Protein AF-I1REA2-F1 (afdb_monomer_lite)

Secondary structure (DSSP, 8-state):
--TTSSHHHHHHHHHHHHTT----------------------------S-TTT--SSS-GGG-TTTTHHHHHHHHHHHSPPPPP--PPPPPPP--PPPPPSPPPHHHHHHHHHHHHHHHHHHHHHHHHHHHHHHHHHHHHHHHHHHHHHHHHHHHHHHHHHHHHHHHHHHHHHHHHHHHHHHHHHHHHHHHHHHHHHHHHHHHHHHHHHHHHHHHHHHHHT-

Sequence (222 aa):
MSDFAESFGEAFAAYERSSKAGSGSGSGGGGGGGRGRRGGRGRPDNRQGCWHCGSREHVLRDCPHRGDRRHRKKDIRRQAPPVPATTPSPPAPLEQLPLPPAPTQQQQQQQQQQQDDEEDRVAIEQFAAEFRRRRELQRLQQQQQQQKDEALEAEMAQVQAEFRSRREQLQQIGEERTAAMNQLVAKFQSRKNLQEQQYQRQQQQLNEEEAAAFVRLSLRYQ

pLDDT: mean 77.85, std 21.43, range [35.69, 98.81]

Organism: Gibberella zeae (strain ATCC MYA-4620 / CBS 123657 / FGSC 9075 / NRRL 31084 / PH-1) (NCBI:txid229533)

Structure (mmCIF, N/CA/C/O backbone):
data_AF-I1REA2-F1
#
_entry.id   AF-I1REA2-F1
#
loop_
_atom_site.group_PDB
_atom_site.id
_atom_site.type_symbol
_atom_site.label_atom_id
_atom_site.label_alt_id
_atom_site.label_comp_id
_atom_site.label_asym_id
_atom_site.label_entity_id
_atom_site.label_seq_id
_atom_site.pdbx_PDB_ins_code
_atom_site.Cartn_x
_atom_site.Cartn_y
_atom_site.Cartn_z
_atom_site.occupancy
_atom_site.B_iso_or_equiv
_atom_site.auth_seq_id
_atom_site.auth_comp_id
_atom_site.auth_asym_id
_atom_site.auth_atom_id
_atom_site.pdbx_PDB_model_num
ATOM 1 N N . MET A 1 1 ? 40.365 -10.042 -6.584 1.00 52.06 1 MET A N 1
ATOM 2 C CA . MET A 1 1 ? 39.526 -8.844 -6.343 1.00 52.06 1 MET A CA 1
ATOM 3 C C . MET A 1 1 ? 38.521 -9.159 -5.238 1.00 52.06 1 MET A C 1
ATOM 5 O O . MET A 1 1 ? 37.319 -9.099 -5.455 1.00 52.06 1 MET A O 1
ATOM 9 N N . SER A 1 2 ? 39.015 -9.556 -4.067 1.00 55.59 2 SER A N 1
ATOM 10 C CA . SER A 1 2 ? 38.208 -10.114 -2.967 1.00 55.59 2 SER A CA 1
ATOM 11 C C . SER A 1 2 ? 38.463 -9.395 -1.637 1.00 55.59 2 SER A C 1
ATOM 13 O O . SER A 1 2 ? 37.890 -9.760 -0.622 1.00 55.59 2 SER A O 1
ATOM 15 N N . ASP A 1 3 ? 39.229 -8.304 -1.667 1.00 54.88 3 ASP A N 1
ATOM 16 C CA . ASP A 1 3 ? 39.735 -7.626 -0.468 1.00 54.88 3 ASP A CA 1
ATOM 17 C C . ASP A 1 3 ? 38.819 -6.485 0.020 1.00 54.88 3 ASP A C 1
ATOM 19 O O . ASP A 1 3 ? 39.155 -5.761 0.950 1.00 54.88 3 ASP A O 1
ATOM 23 N N . PHE A 1 4 ? 37.642 -6.301 -0.595 1.00 52.31 4 PHE A N 1
ATOM 24 C CA . PHE A 1 4 ? 36.694 -5.239 -0.214 1.00 52.31 4 PHE A CA 1
ATOM 25 C C . PHE A 1 4 ? 35.549 -5.731 0.690 1.00 52.31 4 PHE A C 1
ATOM 27 O O . PHE A 1 4 ? 34.894 -4.929 1.351 1.00 52.31 4 PHE A O 1
ATOM 34 N N . ALA A 1 5 ? 35.305 -7.046 0.753 1.00 55.53 5 ALA A N 1
ATOM 35 C CA . ALA A 1 5 ? 34.204 -7.616 1.537 1.00 55.53 5 ALA A CA 1
ATOM 36 C C . ALA A 1 5 ? 34.555 -7.824 3.023 1.00 55.53 5 ALA A C 1
ATOM 38 O O . ALA A 1 5 ? 33.662 -7.808 3.868 1.00 55.53 5 ALA A O 1
ATOM 39 N N . GLU A 1 6 ? 35.839 -7.961 3.363 1.00 54.09 6 GLU A N 1
ATOM 40 C CA . GLU A 1 6 ? 36.283 -8.161 4.753 1.00 54.09 6 GLU A CA 1
ATOM 41 C C . GLU A 1 6 ? 36.380 -6.842 5.544 1.00 54.09 6 GLU A C 1
ATOM 43 O O . GLU A 1 6 ? 36.190 -6.827 6.760 1.00 54.09 6 GLU A O 1
ATOM 48 N N . SER A 1 7 ? 36.534 -5.701 4.861 1.00 53.72 7 SER A N 1
ATOM 49 C CA . SER A 1 7 ? 36.717 -4.387 5.500 1.00 53.72 7 SER A CA 1
ATOM 50 C C . SER A 1 7 ? 35.474 -3.842 6.222 1.00 53.72 7 SER A C 1
ATOM 52 O O . SER A 1 7 ? 35.620 -3.008 7.115 1.00 53.72 7 SER A O 1
ATOM 54 N N . PHE A 1 8 ? 34.260 -4.278 5.874 1.00 54.44 8 PHE A N 1
ATOM 55 C CA . PHE A 1 8 ? 33.038 -3.803 6.542 1.00 54.44 8 PHE A CA 1
ATOM 56 C C . PHE A 1 8 ? 32.616 -4.676 7.734 1.00 54.44 8 PHE A C 1
ATOM 58 O O . PHE A 1 8 ? 31.905 -4.194 8.616 1.00 54.44 8 PHE A O 1
ATOM 65 N N . GLY A 1 9 ? 33.077 -5.929 7.802 1.00 50.75 9 GLY A N 1
ATOM 66 C CA . GLY A 1 9 ? 32.774 -6.835 8.916 1.00 50.75 9 GLY A CA 1
ATOM 67 C C . GLY A 1 9 ? 33.599 -6.549 10.174 1.00 50.75 9 GLY A C 1
ATOM 68 O O . GLY A 1 9 ? 33.098 -6.666 11.293 1.00 50.75 9 GLY A O 1
ATOM 69 N N . GLU A 1 10 ? 34.849 -6.114 10.010 1.00 54.50 10 GLU A N 1
ATOM 70 C CA . GLU A 1 10 ? 35.782 -5.934 11.130 1.00 54.50 10 GLU A CA 1
ATOM 71 C C . GLU A 1 10 ? 35.516 -4.647 11.936 1.00 54.50 10 GLU A C 1
ATOM 73 O O . GLU A 1 10 ? 35.687 -4.614 13.158 1.00 54.50 10 GLU A O 1
ATOM 78 N N . ALA A 1 11 ? 34.974 -3.611 11.285 1.00 53.75 11 ALA A N 1
ATOM 79 C CA . ALA A 1 11 ? 34.612 -2.348 11.933 1.00 53.75 11 ALA A CA 1
ATOM 80 C C . ALA A 1 11 ? 33.423 -2.480 12.910 1.00 53.75 11 ALA A C 1
ATOM 82 O O . ALA A 1 11 ? 33.358 -1.753 13.902 1.00 53.75 11 ALA A O 1
ATOM 83 N N . PHE A 1 12 ? 32.509 -3.431 12.684 1.00 51.78 12 PHE A N 1
ATOM 84 C CA . PHE A 1 12 ? 31.373 -3.669 13.586 1.00 51.78 12 PHE A CA 1
ATOM 85 C C . PHE A 1 12 ? 31.758 -4.528 14.803 1.00 51.78 12 PHE A C 1
ATOM 87 O O . PHE A 1 12 ? 31.288 -4.278 15.913 1.00 51.78 12 PHE A O 1
ATOM 94 N N . ALA A 1 13 ? 32.688 -5.474 14.635 1.00 55.84 13 ALA A N 1
ATOM 95 C CA . ALA A 1 13 ? 33.186 -6.307 15.732 1.00 55.84 13 ALA A CA 1
ATOM 96 C C . ALA A 1 13 ? 34.058 -5.523 16.738 1.00 55.84 13 ALA A C 1
ATOM 98 O O . ALA A 1 13 ? 34.082 -5.846 17.931 1.00 55.84 13 ALA A O 1
ATOM 99 N N . ALA A 1 14 ? 34.748 -4.469 16.288 1.00 52.00 14 ALA A N 1
ATOM 100 C CA . ALA A 1 14 ? 35.542 -3.599 17.157 1.00 52.00 14 ALA A CA 1
ATOM 101 C C . ALA A 1 14 ? 34.680 -2.672 18.043 1.00 52.00 14 ALA A C 1
ATOM 103 O O . ALA A 1 14 ? 35.075 -2.356 19.168 1.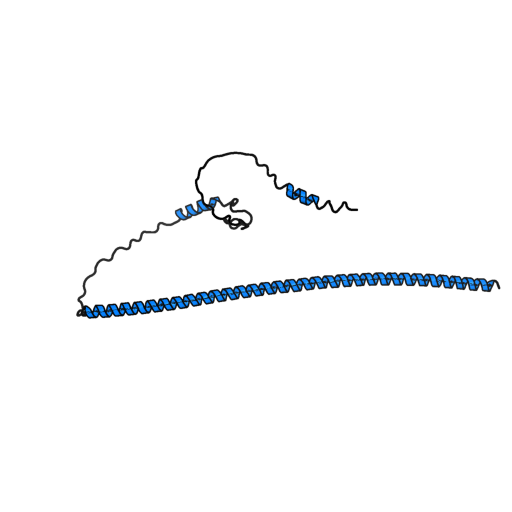00 52.00 14 ALA A O 1
ATOM 104 N N . TYR A 1 15 ? 33.483 -2.282 17.589 1.00 52.25 15 TYR A N 1
ATOM 105 C CA . TYR A 1 15 ? 32.573 -1.419 18.353 1.00 52.25 15 TYR A CA 1
ATOM 106 C C . TYR A 1 15 ? 31.858 -2.166 19.494 1.00 52.25 15 TYR A C 1
ATOM 108 O O . TYR A 1 15 ? 31.673 -1.617 20.582 1.00 52.25 15 TYR A O 1
ATOM 116 N N . GLU A 1 16 ? 31.544 -3.455 19.315 1.00 49.97 16 GLU A N 1
ATOM 117 C CA . GLU A 1 16 ? 30.943 -4.268 20.385 1.00 49.97 16 GLU A CA 1
ATOM 118 C C . GLU A 1 16 ? 31.929 -4.640 21.505 1.00 49.97 16 GLU A C 1
ATOM 120 O O . GLU A 1 16 ? 31.513 -4.866 22.644 1.00 49.97 16 GLU A O 1
ATOM 125 N N . ARG A 1 17 ? 33.242 -4.660 21.236 1.00 47.56 17 ARG A N 1
ATOM 126 C CA . ARG A 1 17 ? 34.256 -4.975 22.261 1.00 47.56 17 ARG A CA 1
ATOM 127 C C . ARG A 1 17 ? 34.733 -3.771 23.079 1.00 47.56 17 ARG A C 1
ATOM 129 O O . ARG A 1 17 ? 35.306 -3.986 24.144 1.00 47.56 17 ARG A O 1
ATOM 136 N N . SER A 1 18 ? 34.481 -2.530 22.654 1.00 46.44 18 SER A N 1
ATOM 137 C CA . SER A 1 18 ? 34.993 -1.332 23.349 1.00 46.44 18 SER A CA 1
ATOM 138 C C . SER A 1 18 ? 34.053 -0.753 24.416 1.00 46.44 18 SER A C 1
ATOM 140 O O . SER A 1 18 ? 34.485 0.044 25.244 1.00 46.44 18 SER A O 1
ATOM 142 N N . SER A 1 19 ? 32.793 -1.195 24.489 1.00 48.53 19 SER A N 1
ATOM 143 C CA . SER A 1 19 ? 31.809 -0.626 25.431 1.00 48.53 19 SER A CA 1
ATOM 144 C C . SER A 1 19 ? 31.763 -1.311 26.809 1.00 48.53 19 SER A C 1
ATOM 1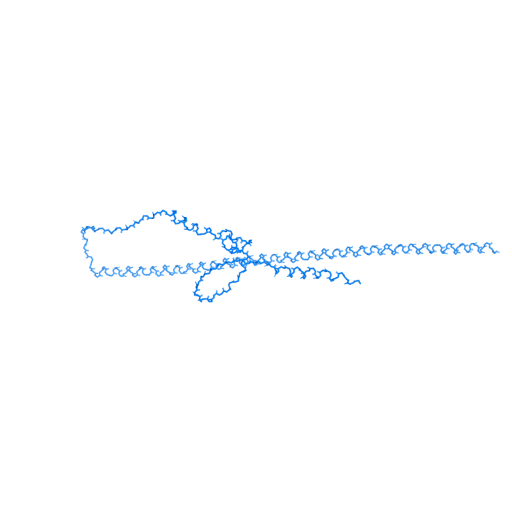46 O O . SER A 1 19 ? 30.902 -0.998 27.631 1.00 48.53 19 SER A O 1
ATOM 148 N N . LYS A 1 20 ? 32.677 -2.252 27.095 1.00 49.12 20 LYS A N 1
ATOM 149 C CA . LYS A 1 20 ? 32.680 -3.059 28.335 1.00 49.12 20 LYS A CA 1
ATOM 150 C C . LYS A 1 20 ? 33.932 -2.886 29.205 1.00 49.12 20 LYS A C 1
ATOM 152 O O . LYS A 1 20 ? 34.304 -3.795 29.939 1.00 49.12 20 LYS A O 1
ATOM 157 N N . ALA A 1 21 ? 34.557 -1.712 29.164 1.00 51.12 21 ALA A N 1
ATOM 158 C CA . ALA A 1 21 ? 35.663 -1.365 30.056 1.00 51.12 21 ALA A CA 1
ATOM 159 C C . ALA A 1 21 ? 35.511 0.069 30.589 1.00 51.12 21 ALA A C 1
ATOM 161 O O . ALA A 1 21 ? 36.266 0.972 30.248 1.00 51.12 21 ALA A O 1
ATOM 162 N N . GLY A 1 22 ? 34.503 0.279 31.437 1.00 38.00 22 GLY A N 1
ATOM 163 C CA . GLY A 1 22 ? 34.428 1.454 32.300 1.00 38.00 22 GLY A CA 1
ATOM 164 C C . GLY A 1 22 ? 35.213 1.208 33.585 1.00 38.00 22 GLY A C 1
ATOM 165 O O . GLY A 1 22 ? 34.663 0.688 34.553 1.00 38.00 22 GLY A O 1
ATOM 166 N N . SER A 1 23 ? 36.499 1.559 33.567 1.00 48.88 23 SER A N 1
ATOM 167 C CA . SER A 1 23 ? 37.352 1.712 34.747 1.00 48.88 23 SER A CA 1
ATOM 168 C C . SER A 1 23 ? 36.751 2.736 35.714 1.00 48.88 23 SER A C 1
ATOM 170 O O . SER A 1 23 ? 36.547 3.891 35.349 1.00 48.88 23 SER A O 1
ATOM 172 N N . GLY A 1 24 ? 36.504 2.325 36.957 1.00 38.03 24 GLY A N 1
ATOM 173 C CA . GLY A 1 24 ? 36.074 3.200 38.045 1.00 38.03 24 GLY A CA 1
ATOM 174 C C . GLY A 1 24 ? 36.662 2.718 39.365 1.00 38.03 24 GLY A C 1
ATOM 175 O O . GLY A 1 24 ? 36.135 1.801 39.989 1.00 38.03 24 GLY A O 1
ATOM 176 N N . SER A 1 25 ? 37.794 3.317 39.732 1.00 41.84 25 SER A N 1
ATOM 177 C CA . SER A 1 25 ? 38.530 3.141 40.986 1.00 41.84 25 SER A CA 1
ATOM 178 C C . SER A 1 25 ? 37.702 3.520 42.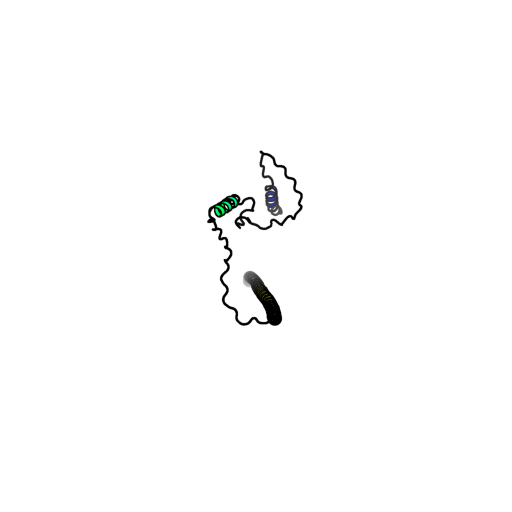226 1.00 41.84 25 SER A C 1
ATOM 180 O O . SER A 1 25 ? 36.725 4.255 42.121 1.00 41.84 25 SER A O 1
ATOM 182 N N . GLY A 1 26 ? 38.124 3.005 43.393 1.00 35.69 26 GLY A N 1
ATOM 183 C CA . GLY A 1 26 ? 37.499 3.108 44.727 1.00 35.69 26 GLY A CA 1
ATOM 184 C C . GLY A 1 26 ? 36.963 4.488 45.147 1.00 35.69 26 GLY A C 1
ATOM 185 O O . GLY A 1 26 ? 37.290 5.518 44.580 1.00 35.69 26 GLY A O 1
ATOM 186 N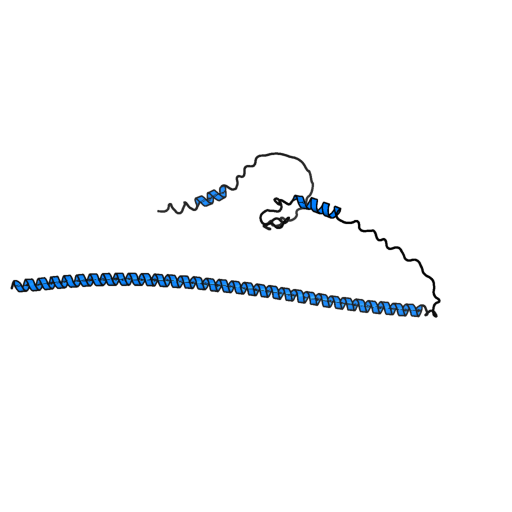 N . SER A 1 27 ? 36.198 4.623 46.228 1.00 44.25 27 SER A N 1
ATOM 187 C CA . SER A 1 27 ? 36.529 4.172 47.583 1.00 44.25 27 SER A CA 1
ATOM 188 C C . SER A 1 27 ? 35.331 4.432 48.508 1.00 44.25 27 SER A C 1
ATOM 190 O O . SER A 1 27 ? 34.649 5.438 48.342 1.00 44.25 27 SER A O 1
ATOM 192 N N . GLY A 1 28 ? 35.161 3.616 49.553 1.00 36.62 28 GLY A N 1
ATOM 193 C CA . GLY A 1 28 ? 34.581 4.089 50.816 1.00 36.62 28 GLY A CA 1
ATOM 194 C C . GLY A 1 28 ? 33.182 3.587 51.191 1.00 36.62 28 GLY A C 1
ATOM 195 O O . GLY A 1 28 ? 32.192 3.887 50.538 1.00 36.62 28 GLY A O 1
ATOM 196 N N . GLY A 1 29 ? 33.119 2.941 52.360 1.00 36.59 29 GLY A N 1
ATOM 197 C CA . GLY A 1 29 ? 32.149 3.341 53.383 1.00 36.59 29 GLY A CA 1
ATOM 198 C C . GLY A 1 29 ? 30.975 2.403 53.660 1.00 36.59 29 GLY A C 1
ATOM 199 O O . GLY A 1 29 ? 29.878 2.620 53.171 1.00 36.59 29 GLY A O 1
ATOM 200 N N . GLY A 1 30 ? 31.192 1.460 54.581 1.00 37.91 30 GLY A N 1
ATOM 201 C CA . GLY A 1 30 ? 30.395 1.396 55.812 1.00 37.91 30 GLY A CA 1
ATOM 202 C C . GLY A 1 30 ? 28.967 0.837 55.764 1.00 37.91 30 GLY A C 1
ATOM 203 O O . GLY A 1 30 ? 28.028 1.530 55.407 1.00 37.91 30 GLY A O 1
ATOM 204 N N . GLY A 1 31 ? 28.818 -0.355 56.353 1.00 41.38 31 GLY A N 1
ATOM 205 C CA . GLY A 1 31 ? 27.897 -0.573 57.477 1.00 41.38 31 GLY A CA 1
ATOM 206 C C . GLY A 1 31 ? 26.400 -0.735 57.187 1.00 41.38 31 GLY A C 1
ATOM 207 O O . GLY A 1 31 ? 25.737 0.151 56.667 1.00 41.38 31 GLY A O 1
ATOM 208 N N . GLY A 1 32 ? 25.829 -1.835 57.685 1.00 37.28 32 GLY A N 1
ATOM 209 C CA . GLY A 1 32 ? 24.388 -1.917 57.932 1.00 37.28 32 GLY A CA 1
ATOM 210 C C . GLY A 1 32 ? 23.826 -3.316 57.754 1.00 37.28 32 GLY A C 1
ATOM 211 O O . GLY A 1 32 ? 23.399 -3.688 56.666 1.00 37.28 32 GLY A O 1
ATOM 212 N N . GLY A 1 33 ? 23.822 -4.089 58.840 1.00 47.19 33 GLY A N 1
ATOM 213 C CA . GLY A 1 33 ? 23.153 -5.382 58.909 1.00 47.19 33 GLY A CA 1
ATOM 214 C C . GLY A 1 33 ? 21.645 -5.283 58.657 1.00 47.19 33 GLY A C 1
ATOM 215 O O . GLY A 1 33 ? 21.016 -4.256 58.892 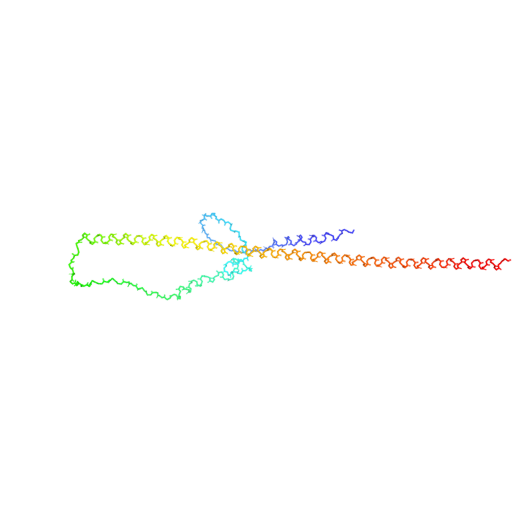1.00 47.19 33 GLY A O 1
ATOM 216 N N . GLY A 1 34 ? 21.046 -6.382 58.205 1.00 40.16 34 GLY A N 1
ATOM 217 C CA . GLY A 1 34 ? 19.604 -6.436 57.991 1.00 40.16 34 GLY A CA 1
ATOM 218 C C . GLY A 1 34 ? 19.150 -7.780 57.460 1.00 40.16 34 GLY A C 1
ATOM 219 O O . GLY A 1 34 ? 19.094 -8.006 56.258 1.00 40.16 34 GLY A O 1
ATOM 220 N N . ARG A 1 35 ? 18.827 -8.680 58.387 1.00 49.88 35 ARG A N 1
ATOM 221 C CA . ARG A 1 35 ? 18.128 -9.946 58.146 1.00 49.88 35 ARG A CA 1
ATOM 222 C C . ARG A 1 35 ? 16.831 -9.685 57.371 1.00 49.88 35 ARG A C 1
ATOM 224 O O . ARG A 1 35 ? 16.062 -8.812 57.756 1.00 49.88 35 ARG A O 1
ATOM 231 N N . GLY A 1 36 ? 16.544 -10.481 56.341 1.00 42.72 36 GLY A N 1
ATOM 232 C CA . GLY A 1 36 ? 15.263 -10.374 55.641 1.00 42.72 36 GLY A CA 1
ATOM 233 C C . GLY A 1 36 ? 15.153 -11.235 54.395 1.00 42.72 36 GLY A C 1
ATOM 234 O O . GLY A 1 36 ? 15.166 -10.732 53.279 1.00 42.72 36 GLY A O 1
ATOM 235 N N . ARG A 1 37 ? 15.005 -12.548 54.588 1.00 51.03 37 ARG A N 1
ATOM 236 C CA . ARG A 1 37 ? 14.505 -13.458 53.555 1.00 51.03 37 ARG A CA 1
ATOM 237 C C . ARG A 1 37 ? 13.108 -13.007 53.104 1.00 51.03 37 ARG A C 1
ATOM 239 O O . ARG A 1 37 ? 12.171 -13.058 53.894 1.00 51.03 37 ARG A O 1
ATOM 246 N N . ARG A 1 38 ? 12.949 -12.675 51.824 1.00 48.09 38 ARG A N 1
ATOM 247 C CA . ARG A 1 38 ? 11.730 -12.966 51.052 1.00 48.09 38 ARG A CA 1
ATOM 248 C C . ARG A 1 38 ? 12.064 -12.926 49.567 1.00 48.09 38 ARG A C 1
ATOM 250 O O . ARG A 1 38 ? 12.250 -11.864 48.985 1.00 48.09 38 ARG A O 1
ATOM 257 N N . GLY A 1 39 ? 12.148 -14.115 48.972 1.00 51.12 39 GLY A N 1
ATOM 258 C CA . GLY A 1 39 ? 12.041 -14.262 47.530 1.00 51.12 39 GLY A CA 1
ATOM 259 C C . GLY A 1 39 ? 10.732 -13.635 47.053 1.00 51.12 39 GLY A C 1
ATOM 260 O O . GLY A 1 39 ? 9.709 -13.705 47.737 1.00 51.12 39 GLY A O 1
ATOM 261 N N . GLY A 1 40 ? 10.775 -12.978 45.902 1.00 46.22 40 GLY A N 1
ATOM 262 C CA . GLY A 1 40 ? 9.608 -12.273 45.400 1.00 46.22 40 GLY A CA 1
ATOM 263 C C . GLY A 1 40 ? 9.870 -11.548 44.096 1.00 46.22 40 GLY A C 1
ATOM 264 O O . GLY A 1 40 ? 9.952 -10.331 44.094 1.00 46.22 40 GLY A O 1
ATOM 265 N N . ARG A 1 41 ? 9.928 -12.329 43.011 1.00 43.78 41 ARG A N 1
ATOM 266 C CA . ARG A 1 41 ? 9.653 -11.931 41.621 1.00 43.78 41 ARG A CA 1
ATOM 267 C C . ARG A 1 41 ? 10.525 -10.790 41.088 1.00 43.78 41 ARG A C 1
ATOM 269 O O . ARG A 1 41 ? 10.206 -9.617 41.255 1.00 43.78 41 ARG A O 1
ATOM 276 N N . GLY A 1 42 ? 11.552 -11.166 40.323 1.00 45.72 42 GLY A N 1
ATOM 277 C CA . GLY A 1 42 ? 12.082 -10.310 39.266 1.00 45.72 42 GLY A CA 1
ATOM 278 C C . GLY A 1 42 ? 10.919 -9.859 38.385 1.00 45.72 42 GLY A C 1
ATOM 279 O O . GLY A 1 42 ? 10.359 -10.637 37.615 1.00 45.72 42 GLY A O 1
ATOM 280 N N . ARG A 1 43 ? 10.481 -8.620 38.598 1.00 52.44 43 ARG A N 1
ATOM 281 C CA . ARG A 1 43 ? 9.524 -7.939 37.738 1.00 52.44 43 ARG A CA 1
ATOM 282 C C . ARG A 1 43 ? 10.341 -7.474 36.530 1.00 52.44 43 ARG A C 1
ATOM 284 O O . ARG A 1 43 ? 11.403 -6.904 36.751 1.00 52.44 43 ARG A O 1
ATOM 291 N N . PRO A 1 44 ? 9.916 -7.729 35.286 1.00 48.56 44 PRO A N 1
ATOM 292 C CA . PRO A 1 44 ? 10.684 -7.302 34.127 1.00 48.56 44 PRO A CA 1
ATOM 293 C C . PRO A 1 44 ? 10.767 -5.772 34.121 1.00 48.56 44 PRO A C 1
ATOM 295 O O . PRO A 1 44 ? 9.756 -5.084 33.951 1.00 48.56 44 PRO A O 1
ATOM 298 N N . ASP A 1 45 ? 11.977 -5.253 34.318 1.00 52.41 45 ASP A N 1
ATOM 299 C CA . ASP A 1 45 ? 12.358 -3.841 34.218 1.00 52.41 45 ASP A CA 1
ATOM 300 C C . ASP A 1 45 ? 12.373 -3.370 32.747 1.00 52.41 45 ASP A C 1
ATOM 302 O O . ASP A 1 45 ? 13.288 -2.701 32.291 1.00 52.41 45 ASP A O 1
ATOM 306 N N . ASN A 1 46 ? 11.321 -3.696 31.989 1.00 50.88 46 ASN A N 1
ATOM 307 C CA . ASN A 1 46 ? 11.106 -3.238 30.610 1.00 50.88 46 ASN A CA 1
ATOM 308 C C . ASN A 1 46 ? 10.058 -2.116 30.530 1.00 50.88 46 ASN A C 1
ATOM 310 O O . ASN A 1 46 ? 9.373 -1.952 29.524 1.00 50.88 46 ASN A O 1
ATOM 314 N N . ARG A 1 47 ? 9.908 -1.314 31.591 1.00 58.00 47 ARG A N 1
ATOM 315 C CA . ARG A 1 47 ? 9.245 -0.007 31.482 1.00 58.00 47 ARG A CA 1
ATOM 316 C C . ARG A 1 47 ? 10.351 1.020 31.290 1.00 58.00 47 ARG A C 1
ATOM 318 O O . ARG A 1 47 ? 10.986 1.409 32.261 1.00 58.00 47 ARG A O 1
ATOM 325 N N . GLN A 1 48 ? 10.590 1.374 30.028 1.00 65.94 48 GLN A N 1
ATOM 326 C CA . GLN A 1 48 ? 11.614 2.292 29.504 1.00 65.94 48 GLN A CA 1
ATOM 327 C C . GLN A 1 48 ? 11.405 3.734 30.004 1.00 65.94 48 GLN A C 1
ATOM 329 O O . GLN A 1 48 ? 11.172 4.649 29.222 1.00 65.94 48 GLN A O 1
ATOM 334 N N . GLY A 1 49 ? 11.363 3.929 31.319 1.00 71.88 49 GLY A N 1
ATOM 335 C CA . GLY A 1 49 ? 11.126 5.228 31.914 1.00 71.88 49 GLY A CA 1
ATOM 336 C C . GLY A 1 49 ? 10.980 5.221 33.428 1.00 71.88 49 GLY A C 1
ATOM 337 O O . GLY A 1 49 ? 10.607 4.243 34.083 1.00 71.88 49 GLY A O 1
ATOM 338 N N . CYS A 1 50 ? 11.277 6.376 33.988 1.00 82.00 50 CYS A N 1
ATOM 339 C CA . CYS A 1 50 ? 11.185 6.710 35.380 1.00 82.00 50 CYS A CA 1
ATOM 340 C C . CYS A 1 50 ? 9.732 6.716 35.843 1.00 82.00 50 CYS A C 1
ATOM 342 O O . CYS A 1 50 ? 8.955 7.614 35.539 1.00 82.00 50 CYS A O 1
ATOM 344 N N . TRP A 1 51 ? 9.377 5.771 36.705 1.00 74.12 51 TRP A N 1
ATOM 345 C CA . TRP A 1 51 ? 8.081 5.777 37.390 1.00 74.12 51 TRP A CA 1
ATOM 346 C C . TRP A 1 51 ? 7.880 6.938 38.370 1.00 74.12 51 TRP A C 1
ATOM 348 O O . TRP A 1 51 ? 6.767 7.151 38.848 1.00 74.12 51 TRP A O 1
ATOM 358 N N . HIS A 1 52 ? 8.945 7.656 38.734 1.00 74.88 52 HIS A N 1
ATOM 359 C CA . HIS A 1 52 ? 8.842 8.745 39.700 1.00 74.88 52 HIS A CA 1
ATOM 360 C C . HIS A 1 52 ? 8.286 10.022 39.072 1.00 74.88 52 HIS A C 1
ATOM 362 O O . HIS A 1 52 ? 7.474 10.688 39.716 1.00 74.88 52 HIS A O 1
ATOM 368 N N . CYS A 1 53 ? 8.717 10.355 37.853 1.00 80.25 53 CYS A N 1
ATOM 369 C CA . CYS A 1 53 ? 8.296 11.556 37.125 1.00 80.25 53 CYS A CA 1
ATOM 370 C C . CYS A 1 53 ? 7.617 11.263 35.776 1.00 80.25 53 CYS A C 1
ATOM 372 O O . CYS A 1 53 ? 7.095 12.180 35.160 1.00 80.25 53 CYS A O 1
ATOM 374 N N . GLY A 1 54 ? 7.607 10.009 35.315 1.00 78.06 54 GLY A N 1
ATOM 375 C CA . GLY A 1 54 ? 7.021 9.597 34.037 1.00 78.06 54 GLY A CA 1
ATOM 376 C C . GLY A 1 54 ? 7.933 9.773 32.817 1.00 78.06 54 GLY A C 1
ATOM 377 O O . GLY A 1 54 ? 7.539 9.365 31.728 1.00 78.06 54 GLY A O 1
ATOM 378 N N . SER A 1 55 ? 9.136 10.344 32.973 1.00 81.12 55 SER A N 1
ATOM 379 C CA . SER A 1 55 ? 10.079 10.526 31.858 1.00 81.12 55 SER A CA 1
ATOM 380 C C . SER A 1 55 ? 10.617 9.190 31.348 1.00 81.12 55 SER A C 1
ATOM 382 O O . SER A 1 55 ? 10.870 8.283 32.135 1.00 81.12 55 SER A O 1
ATOM 384 N N . ARG A 1 56 ? 10.832 9.081 30.034 1.00 84.06 56 ARG A N 1
ATOM 385 C CA . ARG A 1 56 ? 11.478 7.922 29.395 1.00 84.06 56 ARG A CA 1
ATOM 386 C C . ARG A 1 56 ? 13.004 8.023 29.328 1.00 84.06 56 ARG A C 1
ATOM 388 O O . ARG A 1 56 ? 13.660 7.045 28.996 1.00 84.06 56 ARG A O 1
ATOM 395 N N . GLU A 1 57 ? 13.559 9.186 29.659 1.00 83.44 57 GLU A N 1
ATOM 396 C CA . GLU A 1 57 ? 14.983 9.497 29.472 1.00 83.44 57 GLU A CA 1
ATOM 397 C C . GLU A 1 57 ? 15.887 8.865 30.530 1.00 83.44 57 GLU A C 1
ATOM 399 O O . GLU A 1 57 ? 17.063 8.624 30.287 1.00 83.44 57 GLU A O 1
ATOM 404 N N . HIS A 1 58 ? 15.347 8.597 31.716 1.00 83.31 58 HIS A N 1
ATOM 405 C CA . HIS A 1 58 ? 16.101 8.031 32.825 1.00 83.31 58 HIS A CA 1
ATOM 406 C C . HIS A 1 58 ? 15.286 6.957 33.535 1.00 83.31 58 HIS A C 1
ATOM 408 O O . HIS A 1 58 ? 14.054 6.939 33.489 1.00 83.31 58 HIS A O 1
ATOM 414 N N . VAL A 1 59 ? 15.973 6.058 34.232 1.00 85.00 59 VAL A N 1
ATOM 415 C CA . VAL A 1 59 ? 15.339 5.048 35.083 1.00 85.00 59 VAL A CA 1
ATOM 416 C C . VAL A 1 59 ? 15.079 5.601 36.484 1.00 85.00 59 VAL A C 1
ATOM 418 O O . VAL A 1 59 ? 15.624 6.621 36.894 1.00 85.00 59 VAL A O 1
ATOM 421 N N . LEU A 1 60 ? 14.252 4.907 37.271 1.00 79.62 60 LEU A N 1
ATOM 422 C CA . LEU A 1 60 ? 13.853 5.328 38.624 1.00 79.62 60 LEU A CA 1
ATOM 423 C C . LEU A 1 60 ? 15.033 5.626 39.576 1.00 79.62 60 LEU A C 1
ATOM 425 O O . LEU A 1 60 ? 14.871 6.364 40.556 1.00 79.62 60 LEU A O 1
ATOM 429 N N . ARG A 1 61 ? 16.203 5.018 39.346 1.00 75.75 61 ARG A N 1
ATOM 430 C CA . ARG A 1 61 ? 17.403 5.272 40.155 1.00 75.75 61 ARG A CA 1
ATOM 431 C C . ARG A 1 61 ? 18.030 6.635 39.875 1.00 75.75 61 ARG A C 1
ATOM 433 O O . ARG A 1 61 ? 18.459 7.264 40.837 1.00 75.75 61 ARG A O 1
ATOM 440 N N . ASP A 1 62 ? 17.936 7.114 38.642 1.00 77.00 62 ASP A N 1
ATOM 441 C CA . ASP A 1 62 ? 18.609 8.326 38.160 1.00 77.00 62 ASP A CA 1
ATOM 442 C C . ASP A 1 62 ? 17.639 9.506 38.034 1.00 77.00 62 ASP A C 1
ATOM 444 O O . ASP A 1 62 ? 17.864 10.455 37.290 1.00 77.00 62 ASP A O 1
ATOM 448 N N . CYS A 1 63 ? 16.514 9.448 38.754 1.00 81.69 63 CYS A N 1
ATOM 449 C CA . CYS A 1 63 ? 15.545 10.530 38.732 1.00 81.69 63 CYS A CA 1
ATOM 450 C C . CYS A 1 63 ? 16.084 11.758 39.473 1.00 81.69 63 CYS A C 1
ATOM 452 O O . CYS A 1 63 ? 16.329 11.658 40.679 1.00 81.69 63 CYS A O 1
ATOM 454 N N . PRO A 1 64 ? 16.170 12.936 38.827 1.00 82.25 64 PRO A N 1
ATOM 455 C CA . PRO A 1 64 ? 16.611 14.158 39.499 1.00 82.25 64 PRO A CA 1
ATOM 456 C C . PRO A 1 64 ? 15.670 14.564 40.650 1.00 82.25 64 PRO A C 1
ATOM 458 O O . PRO A 1 64 ? 16.091 15.212 41.599 1.00 82.25 64 PRO A O 1
ATOM 461 N N . HIS A 1 65 ? 14.416 14.095 40.633 1.00 76.25 65 HIS A N 1
ATOM 462 C CA . HIS A 1 65 ? 13.390 14.394 41.643 1.00 76.25 65 HIS A CA 1
ATOM 463 C C . HIS A 1 65 ? 13.294 13.373 42.786 1.00 76.25 65 HIS A C 1
ATOM 465 O O . HIS A 1 65 ? 12.317 13.367 43.542 1.00 76.25 65 HIS A O 1
ATOM 471 N N . ARG A 1 66 ? 14.268 12.466 42.935 1.00 70.88 66 ARG A N 1
ATOM 472 C CA . ARG A 1 66 ? 14.190 11.347 43.897 1.00 70.88 66 ARG A CA 1
ATOM 473 C C . ARG A 1 66 ? 14.102 11.799 45.367 1.00 70.88 66 ARG A C 1
ATOM 475 O O . ARG A 1 66 ? 13.661 11.020 46.214 1.00 70.88 66 ARG A O 1
ATOM 482 N N . GLY A 1 67 ? 14.489 13.041 45.675 1.00 66.94 67 GLY A N 1
ATOM 483 C CA . GLY A 1 67 ? 14.397 13.651 47.009 1.00 66.94 67 GLY A CA 1
ATOM 484 C C . GLY A 1 67 ? 13.064 14.350 47.324 1.00 66.94 67 GLY A C 1
ATOM 485 O O . GLY A 1 67 ? 12.669 14.419 48.491 1.00 66.94 67 GLY A O 1
ATOM 486 N N . ASP A 1 68 ? 12.317 14.793 46.310 1.00 67.06 68 ASP A N 1
ATOM 487 C CA . ASP A 1 68 ? 11.253 15.798 46.483 1.00 67.06 68 ASP A CA 1
ATOM 488 C C . ASP A 1 68 ? 9.984 15.255 47.158 1.00 67.06 68 ASP A C 1
ATOM 490 O O . ASP A 1 68 ? 9.269 15.979 47.858 1.00 67.06 68 ASP A O 1
ATOM 494 N N . ARG A 1 69 ? 9.704 13.947 47.039 1.00 63.03 69 ARG A N 1
ATOM 495 C CA . ARG A 1 69 ? 8.525 13.332 47.689 1.00 63.03 69 ARG A CA 1
ATOM 496 C C . ARG A 1 69 ? 8.578 13.400 49.213 1.00 63.03 69 ARG A C 1
ATOM 498 O O . ARG A 1 69 ? 7.521 13.457 49.846 1.00 63.03 69 ARG A O 1
ATOM 505 N N . ARG A 1 70 ? 9.775 13.379 49.816 1.00 61.94 70 ARG A N 1
ATOM 506 C CA . ARG A 1 70 ? 9.908 13.480 51.278 1.00 61.94 70 ARG A CA 1
ATOM 507 C C . ARG A 1 70 ? 9.567 14.879 51.783 1.00 61.94 70 ARG A C 1
ATOM 509 O O . ARG A 1 70 ? 8.976 14.979 52.856 1.00 61.94 70 ARG A O 1
ATOM 516 N N . HIS A 1 71 ? 9.873 15.919 51.011 1.00 63.28 71 HIS A N 1
ATOM 517 C CA . HIS A 1 71 ? 9.549 17.297 51.372 1.00 63.28 71 HIS A CA 1
ATOM 518 C C . HIS A 1 71 ? 8.066 17.600 51.143 1.00 63.28 71 HIS A C 1
ATOM 520 O O . HIS A 1 71 ? 7.370 17.942 52.097 1.00 63.28 71 HIS A O 1
ATOM 526 N N . ARG A 1 72 ? 7.518 17.252 49.971 1.00 68.00 72 ARG A N 1
ATOM 527 C CA . ARG A 1 72 ? 6.107 17.525 49.640 1.00 68.00 72 ARG A CA 1
ATOM 528 C C . ARG A 1 72 ? 5.103 16.887 50.610 1.00 68.00 72 ARG A C 1
ATOM 530 O O . ARG A 1 72 ? 4.101 17.501 50.962 1.00 68.00 72 ARG A O 1
ATOM 537 N N . LYS A 1 73 ? 5.363 15.664 51.093 1.00 65.50 73 LYS A N 1
ATOM 538 C CA . LYS A 1 73 ? 4.487 15.001 52.083 1.00 65.50 73 LYS A CA 1
ATOM 539 C C . LYS A 1 73 ? 4.580 15.637 53.479 1.00 65.50 73 LYS A C 1
ATOM 541 O O . LYS A 1 73 ? 3.621 15.556 54.246 1.00 65.50 73 LYS A O 1
ATOM 546 N N . LYS A 1 74 ? 5.714 16.264 53.810 1.00 67.81 74 LYS A N 1
ATOM 547 C CA . LYS A 1 74 ? 5.896 17.041 55.045 1.00 67.81 74 LYS A CA 1
ATOM 548 C C . LYS A 1 74 ? 5.160 18.380 54.962 1.00 67.81 74 LYS A C 1
ATOM 550 O O . LYS A 1 74 ? 4.535 18.765 55.945 1.00 67.81 74 LYS A O 1
ATOM 555 N N . ASP A 1 75 ? 5.161 19.014 53.795 1.00 70.19 75 ASP A N 1
ATOM 556 C CA . ASP A 1 75 ? 4.513 20.313 53.582 1.00 70.19 75 ASP A CA 1
ATOM 557 C C . ASP A 1 75 ? 2.984 20.200 53.568 1.00 70.19 75 ASP A C 1
ATOM 559 O O . ASP A 1 75 ? 2.310 20.982 54.232 1.00 70.19 75 ASP A O 1
ATOM 563 N N . ILE A 1 76 ? 2.425 19.148 52.954 1.00 69.38 76 ILE A N 1
ATOM 564 C CA . ILE A 1 76 ? 0.972 18.884 52.983 1.00 69.38 76 ILE A CA 1
ATOM 565 C C . ILE A 1 76 ? 0.463 18.675 54.421 1.00 69.38 76 ILE A C 1
ATOM 567 O O . ILE A 1 76 ? -0.623 19.129 54.764 1.00 69.38 76 ILE A O 1
ATOM 571 N N . ARG A 1 77 ? 1.254 18.038 55.298 1.00 61.88 77 ARG A N 1
ATOM 572 C CA . ARG A 1 77 ? 0.894 17.901 56.722 1.00 61.88 77 ARG A CA 1
ATOM 573 C C . ARG A 1 77 ? 0.987 19.213 57.502 1.00 61.88 77 ARG A C 1
ATOM 575 O O . ARG A 1 77 ? 0.300 19.339 58.505 1.00 61.88 77 ARG A O 1
ATOM 582 N N . ARG A 1 78 ? 1.830 20.158 57.076 1.00 64.94 78 ARG A N 1
ATOM 583 C CA . ARG A 1 78 ? 1.957 21.482 57.711 1.00 64.94 78 ARG A CA 1
ATOM 584 C C . ARG A 1 78 ? 0.890 22.470 57.239 1.00 64.94 78 ARG A C 1
ATOM 586 O O . ARG A 1 78 ? 0.638 23.437 57.940 1.00 64.94 78 ARG A O 1
ATOM 593 N N . GLN A 1 79 ? 0.271 22.218 56.086 1.00 63.59 79 GLN A N 1
ATOM 594 C CA . GLN A 1 79 ? -0.778 23.065 55.510 1.00 63.59 79 GLN A CA 1
ATOM 595 C C . GLN A 1 79 ? -2.204 22.556 55.772 1.00 63.59 79 GLN A C 1
ATOM 597 O O . GLN A 1 79 ? -3.158 23.208 55.361 1.00 63.59 79 GLN A O 1
ATOM 602 N N . ALA A 1 80 ? -2.377 21.415 56.447 1.00 52.12 80 ALA A N 1
ATOM 603 C CA . ALA A 1 80 ? -3.703 20.941 56.826 1.00 52.12 80 ALA A CA 1
ATOM 604 C C . ALA A 1 80 ? -4.248 21.795 57.993 1.00 52.12 80 ALA A C 1
ATOM 606 O O . ALA A 1 80 ? -3.639 21.788 59.067 1.00 52.12 80 ALA A O 1
ATOM 607 N N . PRO A 1 81 ? -5.362 22.531 57.817 1.00 64.06 81 PRO A N 1
ATOM 608 C CA . PRO A 1 81 ? -5.993 23.255 58.914 1.00 64.06 81 PRO A CA 1
ATOM 609 C C . PRO A 1 81 ? -6.495 22.267 59.985 1.00 64.06 81 PRO A C 1
ATOM 611 O O . PRO A 1 81 ? -6.932 21.164 59.637 1.00 64.06 81 PRO A O 1
ATOM 614 N N . PRO A 1 82 ? -6.436 22.620 61.284 1.00 60.34 82 PRO A N 1
ATOM 615 C CA . PRO A 1 82 ? -6.960 21.768 62.343 1.00 60.34 82 PRO A CA 1
ATOM 616 C C . PRO A 1 82 ? -8.475 21.612 62.167 1.00 60.34 82 PRO A C 1
ATOM 618 O O . PRO A 1 82 ? -9.222 22.587 62.208 1.00 60.34 82 PRO A O 1
ATOM 621 N N . VAL A 1 83 ? -8.924 20.376 61.948 1.00 57.12 83 VAL A N 1
ATOM 622 C CA . VAL A 1 83 ? -10.346 20.019 61.957 1.00 57.12 83 VAL A CA 1
ATOM 623 C C . VAL A 1 83 ? -10.914 20.258 63.364 1.00 57.12 83 VAL A C 1
ATOM 625 O O . VAL A 1 83 ? -10.367 19.711 64.325 1.00 57.12 83 VAL A O 1
ATOM 628 N N . PRO A 1 84 ? -11.980 21.064 63.532 1.00 50.75 84 PRO A N 1
ATOM 629 C CA . PRO A 1 84 ? -12.632 21.208 64.825 1.00 50.75 84 PRO A CA 1
ATOM 630 C C . PRO A 1 84 ? -13.307 19.884 65.198 1.00 50.75 84 PRO A C 1
ATOM 632 O O . PRO A 1 84 ? -14.097 19.332 64.433 1.00 50.75 84 PRO A O 1
ATOM 635 N N . ALA A 1 85 ? -12.988 19.369 66.384 1.00 52.97 85 ALA A N 1
ATOM 636 C CA . ALA A 1 85 ? -13.663 18.222 66.971 1.00 52.97 85 ALA A CA 1
ATOM 637 C C . ALA A 1 85 ? -15.107 18.617 67.311 1.00 52.97 85 ALA A C 1
ATOM 639 O O . ALA A 1 85 ? -15.355 19.285 68.311 1.00 52.97 85 ALA A O 1
ATOM 640 N N . THR A 1 86 ? -16.059 18.246 66.457 1.00 48.84 86 THR A N 1
ATOM 641 C CA . THR A 1 86 ? -17.487 18.379 66.761 1.00 48.84 86 THR A CA 1
ATOM 642 C C . THR A 1 86 ? -17.955 17.087 67.418 1.00 48.84 86 THR A C 1
ATOM 644 O O . THR A 1 86 ? -18.260 16.098 66.757 1.00 48.84 86 THR A O 1
ATOM 647 N N . THR A 1 87 ? -17.945 17.078 68.745 1.00 55.38 87 THR A N 1
ATOM 648 C CA . THR A 1 87 ? -18.626 16.091 69.584 1.00 55.38 87 THR A CA 1
ATOM 649 C C . THR A 1 87 ? -20.140 16.305 69.460 1.00 55.38 87 THR A C 1
ATOM 651 O O . THR A 1 87 ? -20.602 17.405 69.769 1.00 55.38 87 THR A O 1
ATOM 654 N N . PRO A 1 88 ? -20.946 15.313 69.042 1.00 55.09 88 PRO A N 1
ATOM 655 C CA . PRO A 1 88 ? -22.389 15.400 69.217 1.00 55.09 88 PRO A CA 1
ATOM 656 C C . PRO A 1 88 ? -22.735 15.182 70.699 1.00 55.09 88 PRO A C 1
ATOM 658 O O . PRO A 1 88 ? -22.368 14.171 71.297 1.00 55.09 88 PRO A O 1
ATOM 661 N N . SER A 1 89 ? -23.411 16.169 71.289 1.00 51.91 89 SER A N 1
ATOM 662 C CA . SER A 1 89 ? -23.970 16.122 72.646 1.00 51.91 89 SER A CA 1
ATOM 663 C C . SER A 1 89 ? -25.241 15.251 72.667 1.00 51.91 89 SER A C 1
ATOM 665 O O . SER A 1 89 ? -25.987 15.277 71.684 1.00 51.91 89 SER A O 1
ATOM 667 N N . PRO A 1 90 ? -25.531 14.493 73.741 1.00 63.22 90 PRO A N 1
ATOM 668 C CA . PRO A 1 90 ? -26.756 13.698 73.840 1.00 63.22 90 PRO A CA 1
ATOM 669 C C . PRO A 1 90 ? -27.993 14.591 74.081 1.00 63.22 90 PRO A C 1
ATOM 671 O O . PRO A 1 90 ? -27.883 15.594 74.792 1.00 63.22 90 PRO A O 1
ATOM 674 N N . PRO A 1 91 ? -29.174 14.257 73.523 1.00 56.91 91 PRO A N 1
ATOM 675 C CA . PRO A 1 91 ? -30.392 15.033 73.742 1.00 56.91 91 PRO A CA 1
ATOM 676 C C . PRO A 1 91 ? -31.001 14.778 75.131 1.00 56.91 91 PRO A C 1
ATOM 678 O O . PRO A 1 91 ? -31.027 13.650 75.624 1.00 56.91 91 PRO A O 1
ATOM 681 N N . ALA A 1 92 ? -31.499 15.854 75.746 1.00 56.06 92 ALA A N 1
ATOM 682 C CA . ALA A 1 92 ? -32.228 15.858 77.012 1.00 56.06 92 ALA A CA 1
ATOM 683 C C . ALA A 1 92 ? -33.698 15.398 76.836 1.00 56.06 92 ALA A C 1
ATOM 685 O O . ALA A 1 92 ? -34.242 15.530 75.737 1.00 56.06 92 ALA A O 1
ATOM 686 N N . PRO A 1 93 ? -34.361 14.887 77.893 1.00 54.91 93 PRO A N 1
ATOM 687 C CA . PRO A 1 93 ? -35.715 14.346 77.812 1.00 54.91 93 PRO A CA 1
ATOM 688 C C . PRO A 1 93 ? -36.767 15.457 77.932 1.00 54.91 93 PRO A C 1
ATOM 690 O O . PRO A 1 93 ? -36.740 16.227 78.892 1.00 54.91 93 PRO A O 1
ATOM 693 N N . LEU A 1 94 ? -37.706 15.513 76.982 1.00 50.22 94 LEU A N 1
ATOM 694 C CA . LEU A 1 94 ? -38.863 16.410 77.029 1.00 50.22 94 LEU A CA 1
ATOM 695 C C . LEU A 1 94 ? -40.164 15.657 77.340 1.00 50.22 94 LEU A C 1
ATOM 697 O O . LEU A 1 94 ? -40.491 14.646 76.726 1.00 50.22 94 LEU A O 1
ATOM 701 N N . GLU A 1 95 ? -40.830 16.226 78.341 1.00 50.34 95 GLU A N 1
ATOM 702 C CA . GLU A 1 95 ? -42.231 16.236 78.770 1.00 50.34 95 GLU A CA 1
ATOM 703 C C . GLU A 1 95 ? -43.298 15.399 78.040 1.00 50.34 95 GLU A C 1
ATOM 705 O O . GLU A 1 95 ? -43.498 15.443 76.828 1.00 50.34 95 GLU A O 1
ATOM 710 N N . GLN A 1 96 ? -44.076 14.716 78.886 1.00 51.66 96 GLN A N 1
ATOM 711 C CA . GLN A 1 96 ? -45.304 13.984 78.599 1.00 51.66 96 GLN A CA 1
ATOM 712 C C . GLN A 1 96 ? -46.455 14.926 78.211 1.00 51.66 96 GLN A C 1
ATOM 714 O O . GLN A 1 96 ? -46.906 15.736 79.020 1.00 51.66 96 GLN A O 1
ATOM 719 N N . LEU A 1 97 ? -46.997 14.737 77.005 1.00 54.41 97 LEU A N 1
ATOM 720 C CA . LEU A 1 97 ? -48.363 15.137 76.657 1.00 54.41 97 LEU A CA 1
ATOM 721 C C . LEU A 1 97 ? -49.361 14.004 76.990 1.00 54.41 97 LEU A C 1
ATOM 723 O O . LEU A 1 97 ? -48.981 12.831 76.941 1.00 54.41 97 LEU A O 1
ATOM 727 N N . PRO A 1 98 ? -50.635 14.314 77.314 1.00 50.12 98 PRO A N 1
ATOM 728 C CA . PRO A 1 98 ? -51.622 13.319 77.728 1.00 50.12 98 PRO A CA 1
ATOM 729 C C . PRO A 1 98 ? -52.003 12.400 76.562 1.00 50.12 98 PRO A C 1
ATOM 731 O O . PRO A 1 98 ? -52.354 12.862 75.476 1.00 50.12 98 PRO A O 1
ATOM 734 N N . LEU A 1 99 ? -51.929 11.092 76.811 1.00 52.47 99 LEU A N 1
ATOM 735 C CA . LEU A 1 99 ? -52.134 10.035 75.824 1.00 52.47 99 LEU A CA 1
ATOM 736 C C . LEU A 1 99 ? -53.618 9.855 75.432 1.00 52.47 99 LEU A C 1
ATOM 738 O O . LEU A 1 99 ? -54.480 9.840 76.315 1.00 52.47 99 LEU A O 1
ATOM 742 N N . PRO A 1 100 ? -53.922 9.622 74.137 1.00 64.94 100 PRO A N 1
ATOM 743 C CA . PRO A 1 100 ? -55.185 9.015 73.709 1.00 64.94 100 PRO A CA 1
ATOM 744 C C . PRO A 1 100 ? -55.302 7.570 74.247 1.00 64.94 100 PRO A C 1
ATOM 746 O O . PRO A 1 100 ? -54.283 6.982 74.620 1.00 64.94 100 PRO A O 1
ATOM 749 N N . PRO A 1 101 ? -56.517 6.984 74.323 1.00 58.81 101 PRO A N 1
ATOM 750 C CA . PRO A 1 101 ? -56.739 5.673 74.935 1.00 58.81 101 PRO A CA 1
ATOM 751 C C . PRO A 1 101 ? -55.800 4.625 74.336 1.00 58.81 101 PRO A C 1
ATOM 753 O O . PRO A 1 101 ? -55.780 4.409 73.124 1.00 58.81 101 PRO A O 1
ATOM 756 N N . ALA A 1 102 ? -54.992 4.024 75.210 1.00 52.09 102 ALA A N 1
ATOM 757 C CA . ALA A 1 102 ? -53.923 3.119 74.833 1.00 52.09 102 ALA A CA 1
ATOM 758 C C . ALA A 1 102 ? -54.487 1.930 74.030 1.00 52.09 102 ALA A C 1
ATOM 760 O O . ALA A 1 102 ? -55.341 1.205 74.553 1.00 52.09 102 ALA A O 1
ATOM 761 N N . PRO A 1 103 ? -54.030 1.698 72.785 1.00 55.47 103 PRO A N 1
ATOM 762 C CA . PRO A 1 103 ? -54.290 0.435 72.112 1.00 55.47 103 PRO A CA 1
ATOM 763 C C . PRO A 1 103 ? -53.696 -0.693 72.963 1.00 55.47 103 PRO A C 1
ATOM 765 O O . PRO A 1 103 ? -52.654 -0.538 73.603 1.00 55.47 103 PRO A O 1
ATOM 768 N N . THR A 1 104 ? -54.387 -1.827 73.023 1.00 59.12 104 THR A N 1
ATOM 769 C CA . THR A 1 104 ? -53.936 -2.980 73.810 1.00 59.12 104 THR A CA 1
ATOM 770 C C . THR A 1 104 ? -52.554 -3.432 73.328 1.00 59.12 104 THR A C 1
ATOM 772 O O . THR A 1 104 ? -52.275 -3.410 72.130 1.00 59.12 104 THR A O 1
ATOM 775 N N . GLN A 1 105 ? -51.669 -3.858 74.241 1.00 70.69 105 GLN A N 1
ATOM 776 C CA . GLN A 1 105 ? -50.291 -4.247 73.882 1.00 70.69 105 GLN A CA 1
ATOM 777 C C . GLN A 1 105 ? -50.222 -5.327 72.784 1.00 70.69 105 GLN A C 1
ATOM 779 O O . GLN A 1 105 ? -49.286 -5.341 71.990 1.00 70.69 105 GLN A O 1
ATOM 784 N N . GLN A 1 106 ? -51.240 -6.188 72.684 1.00 69.44 106 GLN A N 1
ATOM 785 C CA . GLN A 1 106 ? -51.364 -7.162 71.593 1.00 69.44 106 GLN A CA 1
ATOM 786 C C . GLN A 1 106 ? -51.558 -6.517 70.214 1.00 69.44 106 GLN A C 1
ATOM 788 O O . GLN A 1 106 ? -51.035 -7.017 69.222 1.00 69.44 106 GLN A O 1
ATOM 793 N N . GLN A 1 107 ? -52.290 -5.406 70.138 1.00 71.81 107 GLN A N 1
ATOM 794 C CA . GLN A 1 107 ? -52.565 -4.710 68.884 1.00 71.81 107 GLN A CA 1
ATOM 795 C C . GLN A 1 107 ? -51.345 -3.911 68.403 1.00 71.81 107 GLN A C 1
ATOM 797 O O . GLN A 1 107 ? -51.097 -3.845 67.201 1.00 71.81 107 GLN A O 1
ATOM 802 N N . GLN A 1 108 ? -50.545 -3.372 69.333 1.00 73.94 108 GLN A N 1
ATOM 803 C CA . GLN A 1 108 ? -49.261 -2.743 69.007 1.00 73.94 108 GLN A CA 1
ATOM 804 C C . GLN A 1 108 ? -48.246 -3.761 68.479 1.00 73.94 108 GLN A C 1
ATOM 806 O O . GLN A 1 108 ? -47.636 -3.501 67.449 1.00 73.94 108 GLN A O 1
ATOM 811 N N . GLN A 1 109 ? -48.117 -4.937 69.107 1.00 77.00 109 GLN A N 1
ATOM 812 C CA . GLN A 1 109 ? -47.204 -5.976 68.610 1.00 77.00 109 GLN A CA 1
ATOM 813 C C . GLN A 1 109 ? -47.584 -6.475 67.210 1.00 77.00 109 GLN A C 1
ATOM 815 O O . GLN A 1 109 ? -46.702 -6.638 66.375 1.00 77.00 109 GLN A O 1
ATOM 820 N N . GLN A 1 110 ? -48.876 -6.659 66.912 1.00 78.62 110 GLN A N 1
ATOM 821 C CA . GLN A 1 110 ? -49.302 -7.067 65.566 1.00 78.62 110 GLN A CA 1
ATOM 822 C C . GLN A 1 110 ? -49.062 -5.992 64.500 1.00 78.62 110 GLN A C 1
ATOM 824 O O . GLN A 1 110 ? -48.681 -6.334 63.385 1.00 78.62 110 GLN A O 1
ATOM 829 N N . GLN A 1 111 ? -49.270 -4.710 64.817 1.00 79.38 111 GLN A N 1
ATOM 830 C CA . GLN A 1 111 ? -48.971 -3.630 63.869 1.00 79.38 111 GLN A CA 1
ATOM 831 C C . GLN A 1 111 ? -47.471 -3.489 63.618 1.00 79.38 111 GLN A C 1
ATOM 833 O O . GLN A 1 111 ? -47.071 -3.246 62.485 1.00 79.38 111 GLN A O 1
ATOM 838 N N . GLN A 1 112 ? -46.652 -3.673 64.652 1.00 82.25 112 GLN A N 1
ATOM 839 C CA . GLN A 1 112 ? -45.200 -3.583 64.539 1.00 82.25 112 GLN A CA 1
ATOM 840 C C . GLN A 1 112 ? -44.643 -4.739 63.703 1.00 82.25 112 GLN A C 1
ATOM 842 O O . GLN A 1 112 ? -43.887 -4.512 62.771 1.00 82.25 112 GLN A O 1
ATOM 847 N N . GLN A 1 113 ? -45.142 -5.954 63.932 1.00 83.31 113 GLN A N 1
ATOM 848 C CA . GLN A 1 113 ? -44.740 -7.130 63.165 1.00 83.31 113 GLN A CA 1
ATOM 849 C C . GLN A 1 113 ? -45.136 -7.034 61.680 1.00 83.31 113 GLN A C 1
ATOM 851 O O . GLN A 1 113 ? -44.356 -7.408 60.816 1.00 83.31 113 GLN A O 1
ATOM 856 N N . GLN A 1 114 ? -46.306 -6.459 61.367 1.00 84.00 114 GLN A N 1
ATOM 857 C CA . GLN A 1 114 ? -46.697 -6.185 59.977 1.00 84.00 114 GLN A CA 1
ATOM 858 C C . GLN A 1 114 ? -45.829 -5.107 59.316 1.00 84.00 114 GLN A C 1
ATOM 860 O O . GLN A 1 114 ? -45.567 -5.202 58.122 1.00 84.00 114 GLN A O 1
ATOM 865 N N . GLN A 1 115 ? -45.395 -4.088 60.064 1.00 85.75 115 GLN A N 1
ATOM 866 C CA . GLN A 1 115 ? -44.480 -3.065 59.547 1.00 85.75 115 GLN A CA 1
ATOM 867 C C . GLN A 1 115 ? -43.099 -3.656 59.260 1.00 85.75 115 GLN A C 1
ATOM 869 O O . GLN A 1 115 ? -42.568 -3.416 58.181 1.00 85.75 115 GLN A O 1
ATOM 874 N N . ASP A 1 116 ? -42.576 -4.479 60.169 1.00 87.94 116 ASP A N 1
ATOM 875 C CA . ASP A 1 116 ? -41.292 -5.161 59.995 1.00 87.94 116 ASP A CA 1
ATOM 876 C C . ASP A 1 116 ? -41.327 -6.108 58.773 1.00 87.94 116 ASP A C 1
ATOM 878 O O . ASP A 1 116 ? -40.427 -6.081 57.933 1.00 87.94 116 ASP A O 1
ATOM 882 N N . ASP A 1 117 ? -42.409 -6.882 58.605 1.00 90.56 117 ASP A N 1
ATOM 883 C CA . ASP A 1 117 ? -42.599 -7.772 57.447 1.00 90.56 117 ASP A CA 1
ATOM 884 C C . ASP A 1 117 ? -42.714 -6.994 56.117 1.00 90.56 117 ASP A C 1
ATOM 886 O O . ASP A 1 117 ? -42.233 -7.445 55.069 1.00 90.56 117 ASP A O 1
ATOM 890 N N . GLU A 1 118 ? -43.368 -5.829 56.127 1.00 91.81 118 GLU A N 1
ATOM 891 C CA . GLU A 1 118 ? -43.498 -4.957 54.954 1.00 91.81 118 GLU A CA 1
ATOM 892 C C . GLU A 1 118 ? -42.140 -4.324 54.590 1.00 91.81 118 GLU A C 1
ATOM 894 O O . GLU A 1 118 ? -41.759 -4.304 53.414 1.00 91.81 118 GLU A O 1
ATOM 899 N N . GLU A 1 119 ? -41.376 -3.863 55.585 1.00 92.62 119 GLU A N 1
ATOM 900 C CA . GLU A 1 119 ? -40.027 -3.314 55.401 1.00 92.62 119 GLU A CA 1
ATOM 901 C C . GLU A 1 119 ? -39.065 -4.358 54.824 1.00 92.62 119 GLU A C 1
ATOM 903 O O . GLU A 1 119 ? -38.361 -4.070 53.848 1.00 92.62 119 GLU A O 1
ATOM 908 N N . ASP A 1 120 ? -39.092 -5.588 55.338 1.00 94.62 120 ASP A N 1
ATOM 909 C CA . ASP A 1 120 ? -38.278 -6.694 54.830 1.00 94.62 120 ASP A CA 1
ATOM 910 C C . ASP A 1 120 ? -38.615 -7.024 53.370 1.00 94.62 120 ASP A C 1
ATOM 912 O O . ASP A 1 120 ? -37.724 -7.244 52.540 1.00 94.62 120 ASP A O 1
ATOM 916 N N . ARG A 1 121 ? -39.901 -7.000 53.001 1.00 92.94 121 ARG A N 1
ATOM 917 C CA . ARG A 1 121 ? -40.333 -7.219 51.612 1.00 92.94 121 ARG A CA 1
ATOM 918 C C . ARG A 1 121 ? -39.822 -6.135 50.673 1.00 92.94 121 ARG A C 1
ATOM 920 O O . ARG A 1 121 ? -39.299 -6.458 49.602 1.00 92.94 121 ARG A O 1
ATOM 927 N N . VAL A 1 122 ? -39.926 -4.872 51.077 1.00 95.56 122 VAL A N 1
ATOM 928 C CA . VAL A 1 122 ? -39.417 -3.740 50.294 1.00 95.56 122 VAL A CA 1
ATOM 929 C C . VAL A 1 122 ? -37.892 -3.810 50.177 1.00 95.56 122 VAL A C 1
ATOM 931 O O . VAL A 1 122 ? -37.358 -3.590 49.087 1.00 95.56 122 VAL A O 1
ATOM 934 N N . ALA A 1 123 ? -37.179 -4.176 51.244 1.00 95.44 123 ALA A N 1
ATOM 935 C CA . ALA A 1 123 ? -35.727 -4.339 51.225 1.00 95.44 123 ALA A CA 1
ATOM 936 C C . ALA A 1 123 ? -35.285 -5.449 50.255 1.00 95.44 123 ALA A C 1
ATOM 938 O O . ALA A 1 123 ? -34.367 -5.249 49.451 1.00 95.44 123 ALA A O 1
ATOM 939 N N . ILE A 1 124 ? -35.972 -6.597 50.263 1.00 95.19 124 ILE A N 1
ATOM 940 C CA . ILE A 1 124 ? -35.713 -7.701 49.328 1.00 95.19 124 ILE A CA 1
ATOM 941 C C . ILE A 1 124 ? -35.976 -7.263 47.881 1.00 95.19 124 ILE A C 1
ATOM 943 O O . ILE A 1 124 ? -35.176 -7.566 46.987 1.00 95.19 124 ILE A O 1
ATOM 947 N N . GLU A 1 125 ? -37.060 -6.530 47.623 1.00 96.69 125 GLU A N 1
ATOM 948 C CA . GLU A 1 125 ? -37.380 -6.045 46.279 1.00 96.69 125 GLU A CA 1
ATOM 949 C C . GLU A 1 125 ? -36.367 -5.004 45.781 1.00 96.69 125 GLU A C 1
ATOM 951 O O . GLU A 1 125 ? -35.918 -5.080 44.630 1.00 96.69 125 GLU A O 1
ATOM 956 N N . GLN A 1 126 ? -35.942 -4.077 46.643 1.00 97.00 126 GLN A N 1
ATOM 957 C CA . GLN A 1 126 ? -34.891 -3.107 46.331 1.00 97.00 126 GLN A CA 1
ATOM 958 C C . GLN A 1 126 ? -33.570 -3.804 46.008 1.00 97.00 126 GLN A C 1
ATOM 960 O O . GLN A 1 126 ? -32.949 -3.484 44.991 1.00 97.00 126 GLN A O 1
ATOM 965 N N . PHE A 1 127 ? -33.181 -4.803 46.801 1.00 98.06 127 PHE A N 1
ATOM 966 C CA . PHE A 1 127 ? -31.986 -5.600 46.543 1.00 98.06 127 PHE A CA 1
ATOM 967 C C . PHE A 1 127 ? -32.082 -6.352 45.206 1.00 98.06 127 PHE A C 1
ATOM 969 O O . PHE A 1 127 ? -31.150 -6.324 44.398 1.00 98.06 127 PHE A O 1
ATOM 976 N N . ALA A 1 128 ? -33.230 -6.968 44.907 1.00 97.31 128 ALA A N 1
ATOM 977 C CA . ALA A 1 128 ? -33.464 -7.626 43.623 1.00 97.31 128 ALA A CA 1
ATOM 978 C C . ALA A 1 128 ? -33.410 -6.633 42.445 1.00 97.31 128 ALA A C 1
ATOM 980 O O . ALA A 1 128 ? -32.858 -6.948 41.384 1.00 97.31 128 ALA A O 1
ATOM 981 N N . ALA A 1 129 ? -33.944 -5.422 42.616 1.00 97.62 129 ALA A N 1
ATOM 982 C CA . ALA A 1 129 ? -33.890 -4.364 41.614 1.00 97.62 129 ALA A CA 1
ATOM 983 C C . ALA A 1 129 ? -32.464 -3.833 41.402 1.00 97.62 129 ALA A C 1
ATOM 985 O O . ALA A 1 129 ? -32.064 -3.609 40.258 1.00 97.62 129 ALA A O 1
ATOM 986 N N . GLU A 1 130 ? -31.681 -3.654 42.466 1.00 97.62 130 GLU A N 1
ATOM 987 C CA . GLU A 1 130 ? -30.271 -3.270 42.379 1.00 97.62 130 GLU A CA 1
ATOM 988 C C . GLU A 1 130 ? -29.455 -4.353 41.667 1.00 97.62 130 GLU A C 1
ATOM 990 O O . GLU A 1 130 ? -28.677 -4.053 40.759 1.00 97.62 130 GLU A O 1
ATOM 995 N N . PHE A 1 131 ? -29.685 -5.624 41.999 1.00 98.50 131 PHE A N 1
ATOM 996 C CA . PHE A 1 131 ? -29.013 -6.743 41.349 1.00 98.50 131 PHE A CA 1
ATOM 997 C C . PHE A 1 131 ? -29.310 -6.793 39.842 1.00 98.50 131 PHE A C 1
ATOM 999 O O . PHE A 1 131 ? -28.392 -6.972 39.033 1.00 98.50 131 PHE A O 1
ATOM 1006 N N . ARG A 1 132 ? -30.570 -6.563 39.439 1.00 98.00 132 ARG A N 1
ATOM 1007 C CA . ARG A 1 132 ? -30.952 -6.428 38.022 1.00 98.00 132 ARG A CA 1
ATOM 1008 C C . ARG A 1 132 ? -30.220 -5.264 37.349 1.00 98.00 132 ARG A C 1
ATOM 1010 O O . ARG A 1 132 ? -29.564 -5.489 36.331 1.00 98.00 132 ARG A O 1
ATOM 1017 N N . ARG A 1 133 ? -30.227 -4.070 37.956 1.00 98.19 133 ARG A N 1
ATOM 1018 C CA . ARG A 1 133 ? -29.505 -2.890 37.438 1.00 98.19 133 ARG A CA 1
ATOM 1019 C C . ARG A 1 133 ? -28.008 -3.151 37.285 1.00 98.19 133 ARG A C 1
ATOM 1021 O O . ARG A 1 133 ? -27.418 -2.817 36.261 1.00 98.19 133 ARG A O 1
ATOM 1028 N N . ARG A 1 134 ? -27.378 -3.793 38.270 1.00 98.19 134 ARG A N 1
ATOM 1029 C CA . ARG A 1 134 ? -25.947 -4.122 38.229 1.00 98.19 134 ARG A CA 1
ATOM 1030 C C . ARG A 1 134 ? -25.616 -5.089 37.093 1.00 98.19 134 ARG A C 1
ATOM 1032 O O . ARG A 1 134 ? -24.600 -4.915 36.422 1.00 98.19 134 ARG A O 1
ATOM 1039 N N . ARG A 1 135 ? -26.483 -6.072 36.843 1.00 98.31 135 ARG A N 1
ATOM 1040 C CA . ARG A 1 135 ? -26.338 -7.013 35.724 1.00 98.31 135 ARG A CA 1
ATOM 1041 C C . ARG A 1 135 ? -26.492 -6.321 34.367 1.00 98.31 135 ARG A C 1
ATOM 1043 O O . ARG A 1 135 ? -25.749 -6.635 33.439 1.00 98.31 135 ARG A O 1
ATOM 1050 N N . GLU A 1 136 ? -27.424 -5.382 34.245 1.00 98.25 136 GLU A N 1
ATOM 1051 C CA . GLU A 1 136 ? -27.610 -4.581 33.028 1.00 98.25 136 GLU A CA 1
ATOM 1052 C C . GLU A 1 136 ? -26.406 -3.680 32.751 1.00 98.25 136 GLU A C 1
ATOM 1054 O O . GLU A 1 136 ? -25.879 -3.695 31.640 1.00 98.25 136 GLU A O 1
ATOM 1059 N N . LEU A 1 137 ? -25.895 -2.978 33.766 1.00 98.38 137 LEU A N 1
ATOM 1060 C CA . LEU A 1 137 ? -24.680 -2.168 33.640 1.00 98.38 137 LEU A CA 1
ATOM 1061 C C . LEU A 1 137 ? -23.475 -3.007 33.206 1.00 98.38 137 LEU A C 1
ATOM 1063 O O . LEU A 1 137 ? -22.707 -2.580 32.346 1.00 98.38 137 LEU A O 1
ATOM 1067 N N . GLN A 1 138 ? -23.330 -4.217 33.751 1.00 98.06 138 GLN A N 1
ATOM 1068 C CA . GLN A 1 138 ? -22.265 -5.131 33.342 1.00 98.06 138 GLN A CA 1
ATOM 1069 C C . GLN A 1 138 ? -22.392 -5.532 31.864 1.00 98.06 138 GLN A C 1
ATOM 1071 O O . GLN A 1 138 ? -21.389 -5.565 31.151 1.00 98.06 138 GLN A O 1
ATOM 1076 N N . ARG A 1 139 ? -23.613 -5.790 31.379 1.00 98.38 139 ARG A N 1
ATOM 1077 C CA . ARG A 1 139 ? -23.868 -6.084 29.958 1.00 98.38 139 ARG A CA 1
ATOM 1078 C C . ARG A 1 139 ? -23.560 -4.891 29.059 1.00 98.38 139 ARG A C 1
ATOM 1080 O O . ARG A 1 139 ? -22.905 -5.072 28.039 1.00 98.38 139 ARG A O 1
ATOM 1087 N N . LEU A 1 140 ? -23.980 -3.687 29.443 1.00 98.50 140 LEU A N 1
ATOM 1088 C CA . LEU A 1 140 ? -23.692 -2.464 28.687 1.00 98.50 140 LEU A CA 1
ATOM 1089 C C . LEU A 1 140 ? -22.189 -2.182 28.622 1.00 98.50 140 LEU A C 1
ATOM 1091 O O . LEU A 1 140 ? -21.672 -1.834 27.564 1.00 98.50 140 LEU A O 1
ATOM 1095 N N . GLN A 1 141 ? -21.469 -2.382 29.729 1.00 98.12 141 GLN A N 1
ATOM 1096 C CA . GLN A 1 141 ? -20.014 -2.253 29.749 1.00 98.12 141 GLN A CA 1
ATOM 1097 C C . GLN A 1 141 ? -19.349 -3.266 28.808 1.00 98.12 141 GLN A C 1
ATOM 1099 O O . GLN A 1 141 ? -18.427 -2.907 28.078 1.00 98.12 141 GLN A O 1
ATOM 1104 N N . GLN A 1 142 ? -19.830 -4.511 28.793 1.00 98.06 142 GLN A N 1
ATOM 1105 C CA . GLN A 1 142 ? -19.323 -5.543 27.892 1.00 98.06 142 GLN A CA 1
ATOM 1106 C C . GLN A 1 142 ? -19.609 -5.212 26.421 1.00 98.06 142 GLN A C 1
ATOM 1108 O O . GLN A 1 142 ? -18.713 -5.350 25.595 1.00 98.06 142 GLN A O 1
ATOM 1113 N N . GLN A 1 143 ? -20.807 -4.719 26.097 1.00 98.12 143 GLN A N 1
ATOM 1114 C CA . GLN A 1 143 ? -21.144 -4.273 24.742 1.00 98.12 143 GLN A CA 1
ATOM 1115 C C . GLN A 1 143 ? -20.278 -3.095 24.294 1.00 98.12 143 GLN A C 1
ATOM 1117 O O . GLN A 1 143 ? -19.766 -3.108 23.180 1.00 98.12 143 GLN A O 1
ATOM 1122 N N . GLN A 1 144 ? -20.049 -2.102 25.159 1.00 98.06 144 GLN A N 1
ATOM 1123 C CA . GLN A 1 144 ? -19.135 -1.006 24.832 1.00 98.06 144 GLN A CA 1
ATOM 1124 C C . GLN A 1 144 ? -17.708 -1.498 24.596 1.00 98.06 144 GLN A C 1
ATOM 1126 O O . GLN A 1 144 ? -17.016 -0.960 23.737 1.00 98.06 144 GLN A O 1
ATOM 1131 N N . GLN A 1 145 ? -17.252 -2.493 25.360 1.00 97.81 145 GLN A N 1
ATOM 1132 C CA . GLN A 1 145 ? -15.935 -3.077 25.140 1.00 97.81 145 GLN A CA 1
ATOM 1133 C C . GLN A 1 145 ? -15.876 -3.787 23.784 1.00 97.81 145 GLN A C 1
ATOM 1135 O O . GLN A 1 145 ? -14.954 -3.530 23.023 1.00 97.81 145 GLN A O 1
ATOM 1140 N N . GLN A 1 146 ? -16.896 -4.576 23.440 1.00 98.12 146 GLN A N 1
ATOM 1141 C CA . GLN A 1 146 ? -16.994 -5.234 22.134 1.00 98.12 146 GLN A CA 1
ATOM 1142 C C . GLN A 1 146 ? -16.999 -4.231 20.979 1.00 98.12 146 GLN A C 1
ATOM 1144 O O . GLN A 1 146 ? -16.256 -4.416 20.028 1.00 98.12 146 GLN A O 1
ATOM 1149 N N . GLN A 1 147 ? -17.758 -3.138 21.084 1.00 98.19 147 GLN A N 1
ATOM 1150 C CA . GLN A 1 147 ? -17.768 -2.091 20.058 1.00 98.19 147 GLN A CA 1
ATOM 1151 C C . GLN A 1 147 ? -16.404 -1.413 19.899 1.00 98.19 147 GLN A C 1
ATOM 1153 O O . GLN A 1 147 ? -16.012 -1.073 18.788 1.00 98.19 147 GLN A O 1
ATOM 1158 N N . LYS A 1 148 ? -15.669 -1.207 20.998 1.00 98.25 148 LYS A N 1
ATOM 1159 C CA . LYS A 1 148 ? -14.306 -0.661 20.940 1.00 98.25 148 LYS A CA 1
ATOM 1160 C C . LYS A 1 148 ? -13.335 -1.638 20.295 1.00 98.25 148 LYS A C 1
ATOM 1162 O O . LYS A 1 148 ? -12.502 -1.212 19.503 1.00 98.25 148 LYS A O 1
ATOM 1167 N N . ASP A 1 149 ? -13.443 -2.916 20.640 1.00 98.25 149 ASP A N 1
ATOM 1168 C CA . ASP A 1 149 ? -12.587 -3.960 20.089 1.00 98.25 149 ASP A CA 1
ATOM 1169 C C . ASP A 1 149 ? -12.870 -4.145 18.584 1.00 98.25 149 ASP A C 1
ATOM 1171 O O . ASP A 1 149 ? -11.933 -4.193 17.794 1.00 98.25 149 ASP A O 1
ATOM 1175 N N . GLU A 1 150 ? -14.142 -4.127 18.170 1.00 98.44 150 GLU A N 1
ATOM 1176 C CA . GLU A 1 150 ? -14.571 -4.181 16.764 1.00 98.44 150 GLU A CA 1
ATOM 1177 C C . GLU A 1 150 ? -14.127 -2.939 15.976 1.00 98.44 150 GLU A C 1
ATOM 1179 O O . GLU A 1 150 ? -13.621 -3.058 14.861 1.00 98.44 150 GLU A O 1
ATOM 1184 N N . ALA A 1 151 ? -14.245 -1.741 16.559 1.00 98.50 151 ALA A N 1
ATOM 1185 C CA . ALA A 1 151 ? -13.752 -0.515 15.933 1.00 98.50 151 ALA A CA 1
ATOM 1186 C C . ALA A 1 151 ? -12.227 -0.548 15.742 1.00 98.50 151 ALA A C 1
ATOM 1188 O O . ALA A 1 151 ? -11.729 -0.191 14.676 1.00 98.50 151 ALA A O 1
ATOM 1189 N N . LEU A 1 152 ? -11.484 -1.024 16.743 1.00 98.62 152 LEU A N 1
ATOM 1190 C CA . LEU A 1 152 ? -10.032 -1.174 16.657 1.00 98.62 152 LEU A CA 1
ATOM 1191 C C . LEU A 1 152 ? -9.629 -2.244 15.629 1.00 98.62 152 LEU A C 1
ATOM 1193 O O . LEU A 1 152 ? -8.652 -2.067 14.901 1.00 98.62 152 LEU A O 1
ATOM 1197 N N . GLU A 1 153 ? -10.382 -3.339 15.531 1.00 98.50 153 GLU A N 1
ATOM 1198 C CA . GLU A 1 153 ? -10.185 -4.352 14.493 1.00 98.50 153 GLU A CA 1
ATOM 1199 C C . GLU A 1 153 ? -10.438 -3.780 13.090 1.00 98.50 153 GLU A C 1
ATOM 1201 O O . GLU A 1 153 ? -9.628 -4.001 12.186 1.00 98.50 153 GLU A O 1
ATOM 1206 N N . ALA A 1 154 ? -11.491 -2.978 12.917 1.00 98.50 154 ALA A N 1
ATOM 1207 C CA . ALA A 1 154 ? -11.783 -2.292 11.662 1.00 98.50 154 ALA A CA 1
ATOM 1208 C C . ALA A 1 154 ? -10.676 -1.294 11.274 1.00 98.50 154 ALA A C 1
ATOM 1210 O O . ALA A 1 154 ? -10.243 -1.281 10.119 1.00 98.50 154 ALA A O 1
ATOM 1211 N N . GLU A 1 155 ? -10.157 -0.513 12.227 1.00 98.56 155 GLU A N 1
ATOM 1212 C CA . GLU A 1 155 ? -9.017 0.384 11.994 1.00 98.56 155 GLU A CA 1
ATOM 1213 C C . GLU A 1 155 ? -7.760 -0.396 11.580 1.00 98.56 155 GLU A C 1
ATOM 1215 O O . GLU A 1 155 ? -7.090 -0.036 10.609 1.00 98.56 155 GLU A O 1
ATOM 1220 N N . MET A 1 156 ? -7.453 -1.511 12.252 1.00 98.62 156 MET A N 1
ATOM 1221 C CA . MET A 1 156 ? -6.333 -2.370 11.855 1.00 98.62 156 MET A CA 1
ATOM 1222 C C . MET A 1 156 ? -6.530 -2.963 10.457 1.00 98.62 156 MET A C 1
ATOM 1224 O O . MET A 1 156 ? -5.573 -3.018 9.680 1.00 98.62 156 MET A O 1
ATOM 1228 N N . ALA A 1 157 ? -7.744 -3.393 10.114 1.00 98.62 157 ALA A N 1
ATOM 1229 C CA . ALA A 1 157 ? -8.062 -3.910 8.788 1.00 98.62 157 ALA A CA 1
ATOM 1230 C C . ALA A 1 157 ? -7.883 -2.833 7.706 1.00 98.62 157 ALA A C 1
ATOM 1232 O O . ALA A 1 157 ? -7.313 -3.115 6.648 1.00 98.62 157 ALA A O 1
ATOM 1233 N N . GLN A 1 158 ? -8.286 -1.591 7.988 1.00 98.56 158 GLN A N 1
ATOM 1234 C CA . GLN A 1 158 ? -8.086 -0.455 7.091 1.00 98.56 158 GLN A CA 1
ATOM 1235 C C . GLN A 1 158 ? -6.596 -0.170 6.866 1.00 98.56 158 GLN A C 1
ATOM 1237 O O . GLN A 1 158 ? -6.160 -0.064 5.719 1.00 98.56 158 GLN A O 1
ATOM 1242 N N . VAL A 1 159 ? -5.798 -0.128 7.936 1.00 98.69 159 VAL A N 1
ATOM 1243 C CA . VAL A 1 159 ? -4.342 0.055 7.838 1.00 98.69 159 VAL A CA 1
ATOM 1244 C C . VAL A 1 159 ? -3.710 -1.077 7.024 1.00 98.69 159 VAL A C 1
ATOM 1246 O O . VAL A 1 159 ? -2.894 -0.828 6.138 1.00 98.69 159 VAL A O 1
ATOM 1249 N N . GLN A 1 160 ? -4.106 -2.331 7.255 1.00 98.56 160 GLN A N 1
ATOM 1250 C CA . GLN A 1 160 ? -3.610 -3.461 6.463 1.00 98.56 160 GLN A CA 1
ATOM 1251 C C . GLN A 1 160 ? -3.970 -3.341 4.978 1.00 98.56 160 GLN A C 1
ATOM 1253 O O . GLN A 1 160 ? -3.133 -3.651 4.127 1.00 98.56 160 GLN A O 1
ATOM 1258 N N . ALA A 1 161 ? -5.185 -2.896 4.655 1.00 98.50 161 ALA A N 1
ATOM 1259 C CA . ALA A 1 161 ? -5.608 -2.663 3.278 1.00 98.50 161 ALA A CA 1
ATOM 1260 C C . ALA A 1 161 ? -4.779 -1.552 2.612 1.00 98.50 161 ALA A C 1
ATOM 1262 O O . ALA A 1 161 ? -4.327 -1.722 1.479 1.00 98.50 161 ALA A O 1
ATOM 1263 N N . GLU A 1 162 ? -4.498 -0.464 3.330 1.00 98.62 162 GLU A N 1
ATOM 1264 C CA . GLU A 1 162 ? -3.634 0.617 2.849 1.00 98.62 162 GLU A CA 1
ATOM 1265 C C . GLU A 1 162 ? -2.205 0.123 2.578 1.00 98.62 162 GLU A C 1
ATOM 1267 O O . GLU A 1 162 ? -1.643 0.396 1.516 1.00 98.62 162 GLU A O 1
ATOM 1272 N N . PHE A 1 163 ? -1.629 -0.677 3.480 1.00 98.81 163 PHE A N 1
ATOM 1273 C CA . PHE A 1 163 ? -0.305 -1.273 3.272 1.00 98.81 163 PHE A CA 1
ATOM 1274 C C . PHE A 1 163 ? -0.255 -2.191 2.046 1.00 98.81 163 PHE A C 1
ATOM 1276 O O . PHE A 1 163 ? 0.737 -2.175 1.313 1.00 98.81 163 PHE A O 1
ATOM 1283 N N . ARG A 1 164 ? -1.306 -2.986 1.808 1.00 98.69 164 ARG A N 1
ATOM 1284 C CA . ARG A 1 164 ? -1.408 -3.838 0.611 1.00 98.69 164 ARG A CA 1
ATOM 1285 C C . ARG A 1 164 ? -1.482 -2.992 -0.657 1.00 98.69 164 ARG A C 1
ATOM 1287 O O . ARG A 1 164 ? -0.654 -3.184 -1.541 1.00 98.69 164 ARG A O 1
ATOM 1294 N N . SER A 1 165 ? -2.370 -2.000 -0.683 1.00 98.69 165 SER A N 1
ATOM 1295 C CA . SER A 1 165 ? -2.511 -1.061 -1.803 1.00 98.69 165 SER A CA 1
ATOM 1296 C C . SER A 1 165 ? -1.194 -0.340 -2.111 1.00 98.69 165 SER A C 1
ATOM 1298 O O . SER A 1 165 ? -0.724 -0.323 -3.248 1.00 98.69 165 SER A O 1
ATOM 1300 N N . ARG A 1 166 ? -0.504 0.169 -1.084 1.00 98.75 166 ARG A N 1
ATOM 1301 C CA . ARG A 1 166 ? 0.794 0.835 -1.250 1.00 98.75 166 ARG A CA 1
ATOM 1302 C C . ARG A 1 166 ? 1.874 -0.107 -1.783 1.00 98.75 166 ARG A C 1
ATOM 1304 O O . ARG A 1 166 ? 2.719 0.311 -2.574 1.00 98.75 166 ARG A O 1
ATOM 1311 N N . ARG A 1 167 ? 1.873 -1.373 -1.361 1.00 98.75 167 ARG A N 1
ATOM 1312 C CA . ARG A 1 167 ? 2.799 -2.386 -1.883 1.00 98.75 167 ARG A CA 1
ATOM 1313 C C . ARG A 1 167 ? 2.543 -2.664 -3.365 1.00 98.75 167 ARG A C 1
ATOM 1315 O O . ARG A 1 167 ? 3.508 -2.738 -4.120 1.00 98.75 167 ARG A O 1
ATOM 1322 N N . GLU A 1 168 ? 1.284 -2.788 -3.770 1.00 98.56 168 GLU A N 1
ATOM 1323 C CA . GLU A 1 168 ? 0.894 -2.988 -5.172 1.00 98.56 168 GLU A CA 1
ATOM 1324 C C . GLU A 1 168 ? 1.302 -1.792 -6.043 1.00 98.56 168 GLU A C 1
ATOM 1326 O O . GLU A 1 168 ? 1.907 -1.980 -7.095 1.00 98.56 168 GLU A O 1
ATOM 1331 N N . GLN A 1 169 ? 1.097 -0.560 -5.567 1.00 98.50 169 GLN A N 1
ATOM 1332 C CA . GLN A 1 169 ? 1.557 0.648 -6.266 1.00 98.50 169 GLN A CA 1
ATOM 1333 C C . GLN A 1 169 ? 3.076 0.654 -6.484 1.00 98.50 169 GLN A C 1
ATOM 1335 O O . GLN A 1 169 ? 3.557 0.972 -7.569 1.00 98.50 169 GLN A O 1
ATOM 1340 N N . LEU A 1 170 ? 3.856 0.277 -5.467 1.00 98.56 170 LEU A N 1
ATOM 1341 C CA . LEU A 1 170 ? 5.313 0.196 -5.600 1.00 98.56 170 LEU A CA 1
ATOM 1342 C C . LEU A 1 170 ? 5.748 -0.898 -6.584 1.00 98.56 170 LEU A C 1
ATOM 1344 O O . LEU A 1 170 ? 6.745 -0.718 -7.285 1.00 98.56 170 LEU A O 1
ATOM 1348 N N . GLN A 1 171 ? 5.014 -2.011 -6.656 1.00 98.50 171 GLN A N 1
ATOM 1349 C CA . GLN A 1 171 ? 5.257 -3.054 -7.654 1.00 98.50 171 GLN A CA 1
ATOM 1350 C C . GLN A 1 171 ? 4.980 -2.544 -9.069 1.00 98.50 171 GLN A C 1
ATOM 1352 O O . GLN A 1 171 ? 5.850 -2.691 -9.925 1.00 98.50 171 GLN A O 1
ATOM 1357 N N . GLN A 1 172 ? 3.856 -1.857 -9.288 1.00 98.38 172 GLN A N 1
ATOM 1358 C CA . GLN A 1 172 ? 3.519 -1.248 -10.580 1.00 98.38 172 GLN A CA 1
ATOM 1359 C C . GLN A 1 172 ? 4.588 -0.251 -11.037 1.00 98.38 172 GLN A C 1
ATOM 1361 O O . GLN A 1 172 ? 5.064 -0.337 -12.163 1.00 98.38 172 GLN A O 1
ATOM 1366 N N . ILE A 1 173 ? 5.062 0.628 -10.147 1.00 98.44 173 ILE A N 1
ATOM 1367 C CA . ILE A 1 173 ? 6.154 1.566 -10.465 1.00 98.44 173 ILE A CA 1
ATOM 1368 C C . ILE A 1 173 ? 7.437 0.810 -10.857 1.00 98.44 173 ILE A C 1
ATOM 1370 O O . ILE A 1 173 ? 8.170 1.228 -11.757 1.00 98.44 173 ILE A O 1
ATOM 1374 N N . GLY A 1 174 ? 7.730 -0.309 -10.189 1.00 98.12 174 GLY A N 1
ATOM 1375 C CA . GLY A 1 174 ? 8.852 -1.180 -10.540 1.00 98.12 174 GLY A CA 1
ATOM 1376 C C . GLY A 1 174 ? 8.704 -1.796 -11.934 1.00 98.12 174 GLY A C 1
ATOM 1377 O O . GLY A 1 174 ? 9.640 -1.749 -12.737 1.00 98.12 174 GLY A O 1
ATOM 1378 N N . GLU A 1 175 ? 7.525 -2.327 -12.247 1.00 98.44 175 GLU A N 1
ATOM 1379 C CA . GLU A 1 175 ? 7.193 -2.900 -13.554 1.00 98.44 175 GLU A CA 1
ATOM 1380 C C . GLU A 1 175 ? 7.257 -1.846 -14.665 1.00 98.44 175 GLU A C 1
ATOM 1382 O O . GLU A 1 175 ? 7.938 -2.054 -15.667 1.00 98.44 175 GLU A O 1
ATOM 1387 N N . GLU A 1 176 ? 6.674 -0.667 -14.461 1.00 98.44 176 GLU A N 1
ATOM 1388 C CA . GLU A 1 176 ? 6.745 0.450 -15.407 1.00 98.44 176 GLU A CA 1
ATOM 1389 C C . GLU A 1 176 ? 8.188 0.891 -15.658 1.00 98.44 176 GLU A C 1
ATOM 1391 O O . GLU A 1 176 ? 8.599 1.085 -16.806 1.00 98.44 176 GLU A O 1
ATOM 1396 N N . ARG A 1 177 ? 9.003 0.992 -14.601 1.00 98.62 177 ARG A N 1
ATOM 1397 C CA . ARG A 1 177 ? 10.420 1.351 -14.727 1.00 98.62 177 ARG A CA 1
ATOM 1398 C C . ARG A 1 177 ? 11.201 0.305 -15.520 1.00 98.62 177 ARG A C 1
ATOM 1400 O O . ARG A 1 177 ? 12.024 0.670 -16.362 1.00 98.62 177 ARG A O 1
ATOM 1407 N N . THR A 1 178 ? 10.969 -0.981 -15.263 1.00 98.44 178 THR A N 1
ATOM 1408 C CA . THR A 1 178 ? 11.633 -2.060 -16.014 1.00 98.44 178 THR A CA 1
ATOM 1409 C C . THR A 1 178 ? 11.168 -2.096 -17.469 1.00 98.44 178 THR A C 1
ATOM 1411 O O . THR A 1 178 ? 12.006 -2.201 -18.366 1.00 98.44 178 THR A O 1
ATOM 1414 N N . ALA A 1 179 ? 9.876 -1.896 -17.734 1.00 98.44 179 ALA A N 1
ATOM 1415 C CA . ALA A 1 179 ? 9.332 -1.780 -19.082 1.00 98.44 179 ALA A CA 1
ATOM 1416 C C . ALA A 1 179 ? 9.942 -0.590 -19.841 1.00 98.44 179 ALA A C 1
ATOM 1418 O O . ALA A 1 179 ? 10.392 -0.750 -20.978 1.00 98.44 179 ALA A O 1
ATOM 1419 N N . ALA A 1 180 ? 10.043 0.581 -19.207 1.00 98.50 180 ALA A N 1
ATOM 1420 C CA . ALA A 1 180 ? 10.673 1.763 -19.792 1.00 98.50 180 ALA A CA 1
ATOM 1421 C C . ALA A 1 180 ? 12.158 1.523 -20.118 1.00 98.50 180 ALA A C 1
ATOM 1423 O O . ALA A 1 180 ? 12.628 1.887 -21.199 1.00 98.50 180 ALA A O 1
ATOM 1424 N N . MET A 1 181 ? 12.894 0.859 -19.222 1.00 98.62 181 MET A N 1
ATOM 1425 C CA . MET A 1 181 ? 14.293 0.494 -19.459 1.00 98.62 181 MET A CA 1
ATOM 1426 C C . MET A 1 181 ? 14.433 -0.478 -20.638 1.00 98.62 181 MET A C 1
ATOM 1428 O O . MET A 1 181 ? 15.266 -0.257 -21.517 1.00 98.62 181 MET A O 1
ATOM 1432 N N . ASN A 1 182 ? 13.575 -1.496 -20.718 1.00 98.50 182 ASN A N 1
ATOM 1433 C CA . ASN A 1 182 ? 13.561 -2.445 -21.832 1.00 98.50 182 ASN A CA 1
ATOM 1434 C C . ASN A 1 182 ? 13.252 -1.753 -23.169 1.00 98.50 182 ASN A C 1
ATOM 1436 O O . ASN A 1 182 ? 13.907 -2.031 -24.174 1.00 98.50 182 ASN A O 1
ATOM 1440 N N . GLN A 1 183 ? 12.318 -0.798 -23.187 1.00 98.56 183 GLN A N 1
ATOM 1441 C CA . GLN A 1 183 ? 12.035 0.006 -24.379 1.00 98.56 183 GLN A CA 1
ATOM 1442 C C . GLN A 1 183 ? 13.242 0.846 -24.815 1.00 98.56 183 GLN A C 1
ATOM 1444 O O . GLN A 1 183 ? 13.508 0.960 -26.013 1.00 98.56 183 GLN A O 1
ATOM 1449 N N . LEU A 1 184 ? 13.983 1.436 -23.873 1.00 98.75 184 LEU A N 1
ATOM 1450 C CA . LEU A 1 184 ? 15.209 2.173 -24.190 1.00 98.75 184 LEU A CA 1
ATOM 1451 C C . LEU A 1 184 ? 16.261 1.249 -24.806 1.00 98.75 184 LEU A C 1
ATOM 1453 O O . LEU A 1 184 ? 16.810 1.580 -25.857 1.00 98.75 184 LEU A O 1
ATOM 1457 N N . VAL A 1 185 ? 16.494 0.078 -24.210 1.00 98.69 185 VAL A N 1
ATOM 1458 C CA . VAL A 1 185 ? 17.429 -0.927 -24.742 1.00 98.69 185 VAL A CA 1
ATOM 1459 C C . VAL A 1 185 ? 17.033 -1.344 -26.160 1.00 98.69 185 VAL A C 1
ATOM 1461 O O . VAL A 1 185 ? 17.878 -1.327 -27.056 1.00 98.69 185 VAL A O 1
ATOM 1464 N N . ALA A 1 186 ? 15.751 -1.623 -26.402 1.00 98.50 186 ALA A N 1
ATOM 1465 C CA . ALA A 1 186 ? 15.248 -1.969 -27.729 1.00 98.50 186 ALA A CA 1
ATOM 1466 C C . ALA A 1 186 ? 15.482 -0.843 -28.754 1.00 98.50 186 ALA A C 1
ATOM 1468 O O . ALA A 1 186 ? 15.921 -1.100 -29.876 1.00 98.50 186 ALA A O 1
ATOM 1469 N N . LYS A 1 187 ? 15.266 0.424 -28.370 1.00 98.62 187 LYS A N 1
ATOM 1470 C CA . LYS A 1 187 ? 15.558 1.585 -29.231 1.00 98.62 187 LYS A CA 1
ATOM 1471 C C . LYS A 1 187 ? 17.048 1.700 -29.557 1.00 98.62 187 LYS A C 1
ATOM 1473 O O . LYS A 1 187 ? 17.390 1.986 -30.703 1.00 98.62 187 LYS A O 1
ATOM 1478 N N . PHE A 1 188 ? 17.932 1.473 -28.586 1.00 98.81 188 PHE A N 1
ATOM 1479 C CA . PHE A 1 188 ? 19.380 1.478 -28.821 1.00 98.81 188 PHE A CA 1
ATOM 1480 C C . PHE A 1 188 ? 19.807 0.367 -29.780 1.00 98.81 188 PHE A C 1
ATOM 1482 O O . PHE A 1 188 ? 20.546 0.634 -30.726 1.00 98.81 188 PHE A O 1
ATOM 1489 N N . GLN A 1 189 ? 19.301 -0.851 -29.586 1.00 98.44 189 GLN A N 1
ATOM 1490 C CA . GLN A 1 189 ? 19.573 -1.974 -30.484 1.00 98.44 189 GLN A CA 1
ATOM 1491 C C . GLN A 1 189 ? 19.058 -1.703 -31.900 1.00 98.44 189 GLN A C 1
ATOM 1493 O O . GLN A 1 189 ? 19.785 -1.909 -32.865 1.00 98.44 189 GLN A O 1
ATOM 1498 N N . SER A 1 190 ? 17.846 -1.159 -32.036 1.00 98.56 190 SER A N 1
ATOM 1499 C CA . SER A 1 190 ? 17.288 -0.781 -33.337 1.00 98.56 190 SER A CA 1
ATOM 1500 C C . SER A 1 190 ? 18.152 0.260 -34.057 1.00 98.56 190 SER A C 1
ATOM 1502 O O . SER A 1 190 ? 18.446 0.090 -35.240 1.00 98.56 190 SER A O 1
ATOM 1504 N N . ARG A 1 191 ? 18.629 1.297 -33.351 1.00 98.75 191 ARG A N 1
ATOM 1505 C CA . ARG A 1 191 ? 19.552 2.294 -33.925 1.00 98.75 191 ARG A CA 1
ATOM 1506 C C . ARG A 1 191 ? 20.877 1.676 -34.356 1.00 98.75 191 ARG A C 1
ATOM 1508 O O . ARG A 1 191 ? 21.356 1.999 -35.437 1.00 98.75 191 ARG A O 1
ATOM 1515 N N . LYS A 1 192 ? 21.446 0.789 -33.536 1.00 98.62 192 LYS A N 1
ATOM 1516 C CA . LYS A 1 192 ? 22.679 0.068 -33.868 1.00 98.62 192 LYS A CA 1
ATOM 1517 C C . LYS A 1 192 ? 22.501 -0.766 -35.142 1.00 98.62 192 LYS A C 1
ATOM 1519 O O . LYS A 1 192 ? 23.289 -0.624 -36.069 1.00 98.62 192 LYS A O 1
ATOM 1524 N N . ASN A 1 193 ? 21.431 -1.555 -35.223 1.00 98.44 193 ASN A N 1
ATOM 1525 C CA . ASN A 1 193 ? 21.139 -2.383 -36.395 1.00 98.44 193 ASN A CA 1
ATOM 1526 C C . ASN A 1 193 ? 20.918 -1.531 -37.654 1.00 98.44 193 ASN A C 1
ATOM 1528 O O . ASN A 1 193 ? 21.379 -1.889 -38.734 1.00 98.44 193 ASN A O 1
ATOM 1532 N N . LEU A 1 194 ? 20.240 -0.384 -37.527 1.00 98.62 194 LEU A N 1
ATOM 1533 C CA . LEU A 1 194 ? 20.057 0.551 -38.638 1.00 98.62 194 LEU A CA 1
ATOM 1534 C C . LEU A 1 194 ? 21.399 1.117 -39.125 1.00 98.62 194 LEU A C 1
ATOM 1536 O O . LEU A 1 194 ? 21.626 1.194 -40.330 1.00 98.62 194 LEU A O 1
ATOM 1540 N N . GLN A 1 195 ? 22.290 1.486 -38.204 1.00 98.56 195 GLN A N 1
ATOM 1541 C CA . GLN A 1 195 ? 23.630 1.968 -38.537 1.00 98.56 195 GLN A CA 1
ATOM 1542 C C . GLN A 1 195 ? 24.458 0.886 -39.247 1.00 98.56 195 GLN A C 1
ATOM 1544 O O . GLN A 1 195 ? 25.088 1.165 -40.265 1.00 98.56 195 GLN A O 1
ATOM 1549 N N . GLU A 1 196 ? 24.419 -0.354 -38.756 1.00 98.56 196 GLU A N 1
ATOM 1550 C CA . GLU A 1 196 ? 25.077 -1.497 -39.401 1.00 98.56 196 GLU A CA 1
ATOM 1551 C C . GLU A 1 196 ? 24.516 -1.748 -40.808 1.00 98.56 196 GLU A C 1
ATOM 1553 O O . GLU A 1 196 ? 25.281 -1.937 -41.753 1.00 98.56 196 GLU A O 1
ATOM 1558 N N . GLN A 1 197 ? 23.194 -1.668 -40.983 1.00 98.56 197 GLN A N 1
ATOM 1559 C CA . GLN A 1 197 ? 22.559 -1.810 -42.292 1.00 98.56 197 GLN A CA 1
ATOM 1560 C C . GLN A 1 197 ? 22.978 -0.692 -43.259 1.00 98.56 197 GLN A C 1
ATOM 1562 O O . GLN A 1 197 ? 23.234 -0.956 -44.434 1.00 98.56 197 GLN A O 1
ATOM 1567 N N . GLN A 1 198 ? 23.053 0.555 -42.787 1.00 98.44 198 GLN A N 1
ATOM 1568 C CA . GLN A 1 198 ? 23.529 1.682 -43.594 1.00 98.44 198 GLN A CA 1
ATOM 1569 C C . GLN A 1 198 ? 24.982 1.480 -44.030 1.00 98.44 198 GLN A C 1
ATOM 1571 O O . GLN A 1 198 ? 25.297 1.687 -45.201 1.00 98.44 198 GLN A O 1
ATOM 1576 N N . TYR A 1 199 ? 25.841 1.018 -43.122 1.00 98.56 199 TYR A N 1
ATOM 1577 C CA . TYR A 1 199 ? 27.234 0.707 -43.429 1.00 98.56 199 TYR A CA 1
ATOM 1578 C C . TYR A 1 199 ? 27.361 -0.410 -44.476 1.00 98.56 199 TYR A C 1
ATOM 1580 O O . TYR A 1 199 ? 28.094 -0.263 -45.452 1.00 98.56 199 TYR A O 1
ATOM 1588 N N . GLN A 1 200 ? 26.598 -1.497 -44.332 1.00 98.50 200 GLN A N 1
ATOM 1589 C CA . GLN A 1 200 ? 26.582 -2.588 -45.313 1.00 98.50 200 GLN A CA 1
ATOM 1590 C C . GLN A 1 200 ? 26.125 -2.118 -46.699 1.00 98.50 200 GLN A C 1
ATOM 1592 O O . GLN A 1 200 ? 26.722 -2.509 -47.698 1.00 98.50 200 GLN A O 1
ATOM 1597 N N . ARG A 1 201 ? 25.109 -1.246 -46.777 1.00 98.62 201 ARG A N 1
ATOM 1598 C CA . ARG A 1 201 ? 24.669 -0.664 -48.056 1.00 98.62 201 ARG A CA 1
ATOM 1599 C C . ARG A 1 201 ? 25.749 0.198 -48.702 1.00 98.62 201 ARG A C 1
ATOM 1601 O O . ARG A 1 201 ? 25.937 0.097 -49.906 1.00 98.62 201 ARG A O 1
ATOM 1608 N N . GLN A 1 202 ? 26.466 1.009 -47.923 1.00 98.56 202 GLN A N 1
ATOM 1609 C CA . GLN A 1 202 ? 27.583 1.801 -48.451 1.00 98.56 202 GLN A CA 1
ATOM 1610 C C . GLN A 1 202 ? 28.686 0.901 -49.022 1.00 98.56 202 GLN A C 1
ATOM 1612 O O . GLN A 1 202 ? 29.173 1.157 -50.116 1.00 98.56 202 GLN A O 1
ATOM 1617 N N . GLN A 1 203 ? 29.032 -0.189 -48.331 1.00 98.38 203 GLN A N 1
ATOM 1618 C CA . GLN A 1 203 ? 30.003 -1.171 -48.829 1.00 98.38 203 GLN A CA 1
ATOM 1619 C C . GLN A 1 203 ? 29.538 -1.839 -50.130 1.00 98.38 203 GLN A C 1
ATOM 1621 O O . GLN A 1 203 ? 30.324 -1.995 -51.058 1.00 98.38 203 GLN A O 1
ATOM 1626 N N . GLN A 1 204 ? 28.254 -2.198 -50.231 1.00 98.31 204 GLN A N 1
ATOM 1627 C CA . GLN A 1 204 ? 27.686 -2.744 -51.468 1.00 98.31 204 GLN A CA 1
ATOM 1628 C C . GLN A 1 204 ? 27.769 -1.744 -52.625 1.00 98.31 204 GLN A C 1
ATOM 1630 O O . GLN A 1 204 ? 28.198 -2.127 -53.706 1.00 98.3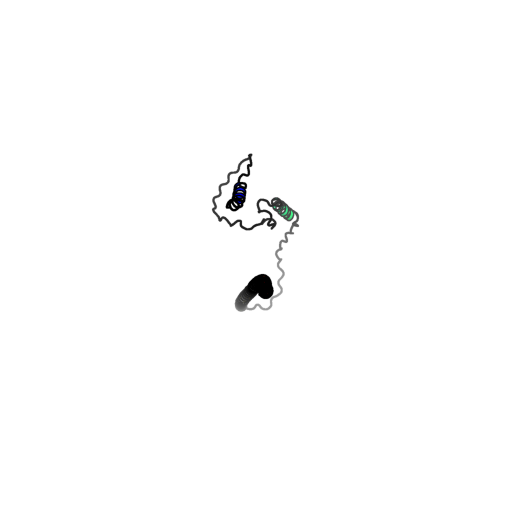1 204 GLN A O 1
ATOM 1635 N N . GLN A 1 205 ? 27.435 -0.472 -52.388 1.00 98.38 205 GLN A N 1
ATOM 1636 C CA . GLN A 1 205 ? 27.537 0.581 -53.402 1.00 98.38 205 GLN A CA 1
ATOM 1637 C C . GLN A 1 205 ? 28.974 0.775 -53.889 1.00 98.38 205 GLN A C 1
ATOM 1639 O O . GLN A 1 205 ? 29.198 0.840 -55.092 1.00 98.38 205 GLN A O 1
ATOM 1644 N N . LEU A 1 206 ? 29.951 0.800 -52.977 1.00 98.38 206 LEU A N 1
ATOM 1645 C CA . LEU A 1 206 ? 31.366 0.889 -53.348 1.00 98.38 206 LEU A CA 1
ATOM 1646 C C . LEU A 1 206 ? 31.801 -0.316 -54.190 1.00 98.38 206 LEU A C 1
ATOM 1648 O O . LEU A 1 206 ? 32.409 -0.138 -55.240 1.00 98.38 206 LEU A O 1
ATOM 1652 N N . ASN A 1 207 ? 31.419 -1.531 -53.788 1.00 98.00 207 ASN A N 1
ATOM 1653 C CA . ASN A 1 207 ? 31.726 -2.744 -54.549 1.00 98.00 207 ASN A CA 1
ATOM 1654 C C . ASN A 1 207 ? 31.073 -2.737 -55.946 1.00 98.00 207 ASN A C 1
ATOM 1656 O O . ASN A 1 207 ? 31.688 -3.166 -56.922 1.00 98.00 207 ASN A O 1
ATOM 1660 N N . GLU A 1 208 ? 29.832 -2.256 -56.063 1.00 98.12 208 GLU A N 1
ATOM 1661 C CA . GLU A 1 208 ? 29.133 -2.105 -57.345 1.00 98.12 208 GLU A CA 1
ATOM 1662 C C . GLU A 1 208 ? 29.802 -1.050 -58.238 1.00 98.12 208 GLU A C 1
ATOM 1664 O O . GLU A 1 208 ? 29.971 -1.277 -59.438 1.00 98.12 208 GLU A O 1
ATOM 1669 N N . GLU A 1 209 ? 30.228 0.079 -57.670 1.00 98.31 209 GLU A N 1
ATOM 1670 C CA . GLU A 1 209 ? 30.957 1.129 -58.385 1.00 98.31 209 GLU A CA 1
ATOM 1671 C C . GLU A 1 209 ? 32.329 0.651 -58.869 1.00 98.31 209 GLU A C 1
ATOM 1673 O O . GLU A 1 209 ? 32.696 0.920 -60.018 1.00 98.31 209 GLU A O 1
ATOM 1678 N N . GLU A 1 210 ? 33.063 -0.092 -58.039 1.00 98.19 210 GLU A N 1
ATOM 1679 C CA . GLU A 1 210 ? 34.334 -0.725 -58.400 1.00 98.19 210 GLU A CA 1
ATOM 1680 C C . GLU A 1 210 ? 34.146 -1.743 -59.528 1.00 98.19 210 GLU A C 1
ATOM 1682 O O . GLU A 1 210 ? 34.862 -1.697 -60.534 1.00 98.19 210 GLU A O 1
ATOM 1687 N N . ALA A 1 211 ? 33.137 -2.614 -59.426 1.00 97.88 211 ALA A N 1
ATOM 1688 C CA . ALA A 1 211 ? 32.805 -3.572 -60.475 1.00 97.88 211 ALA A CA 1
ATOM 1689 C C . ALA A 1 211 ? 32.418 -2.863 -61.786 1.00 97.88 211 ALA A C 1
ATOM 1691 O O . ALA A 1 211 ? 32.915 -3.211 -62.860 1.00 97.88 211 ALA A O 1
ATOM 1692 N N . ALA A 1 212 ? 31.588 -1.821 -61.717 1.00 98.00 212 ALA A N 1
ATOM 1693 C CA . ALA A 1 212 ? 31.197 -1.030 -62.880 1.00 98.00 212 ALA A CA 1
ATOM 1694 C C . ALA A 1 212 ? 32.384 -0.259 -63.485 1.00 98.00 212 ALA A C 1
ATOM 1696 O O . ALA A 1 212 ? 32.471 -0.095 -64.704 1.00 98.00 212 ALA A O 1
ATOM 1697 N N . ALA A 1 213 ? 33.311 0.239 -62.665 1.00 97.81 213 ALA A N 1
ATOM 1698 C CA . ALA A 1 213 ? 34.553 0.851 -63.129 1.00 97.81 213 ALA A CA 1
ATOM 1699 C C . ALA A 1 213 ? 35.445 -0.171 -63.844 1.00 97.81 213 ALA A C 1
ATOM 1701 O O . ALA A 1 213 ? 35.950 0.129 -64.927 1.00 97.81 213 ALA A O 1
ATOM 1702 N N . PHE A 1 214 ? 35.574 -1.384 -63.301 1.00 98.31 214 PHE A N 1
ATOM 1703 C CA . PHE A 1 214 ? 36.318 -2.471 -63.930 1.00 98.31 214 PHE A CA 1
ATOM 1704 C C . PHE A 1 214 ? 35.732 -2.851 -65.296 1.00 98.31 214 PHE A C 1
ATOM 1706 O O . PHE A 1 214 ? 36.474 -2.936 -66.272 1.00 98.31 214 PHE A O 1
ATOM 1713 N N . VAL A 1 215 ? 34.404 -2.987 -65.403 1.00 97.94 215 VAL A N 1
ATOM 1714 C CA . VAL A 1 215 ? 33.716 -3.241 -66.684 1.00 97.94 215 VAL A CA 1
ATOM 1715 C C . VAL A 1 215 ? 33.935 -2.093 -67.677 1.00 97.94 215 VAL A C 1
ATOM 1717 O O . VAL A 1 215 ? 34.205 -2.327 -68.852 1.00 97.94 215 VAL A O 1
ATOM 1720 N N . ARG A 1 216 ? 33.870 -0.832 -67.230 1.00 97.94 216 ARG A N 1
ATOM 1721 C CA . ARG A 1 216 ? 34.152 0.327 -68.098 1.00 97.94 216 ARG A CA 1
ATOM 1722 C C . ARG A 1 216 ? 35.599 0.355 -68.587 1.00 97.94 216 ARG A C 1
ATOM 1724 O O . ARG A 1 216 ? 35.842 0.738 -69.729 1.00 97.94 216 ARG A O 1
ATOM 1731 N N . LEU A 1 217 ? 36.551 -0.024 -67.736 1.00 97.31 217 LEU A N 1
ATOM 1732 C CA . LEU A 1 217 ? 37.959 -0.130 -68.108 1.00 97.31 217 LEU A CA 1
ATOM 1733 C C . LEU A 1 217 ? 38.175 -1.268 -69.107 1.00 97.31 217 LEU A C 1
ATOM 1735 O O . LEU A 1 217 ? 38.816 -1.034 -70.125 1.00 97.31 217 LEU A O 1
ATOM 1739 N N . SER A 1 218 ? 37.614 -2.457 -68.873 1.00 96.94 218 SER A N 1
ATOM 1740 C CA . SER A 1 218 ? 37.792 -3.604 -69.772 1.00 96.94 218 SER A CA 1
ATOM 1741 C C . SER A 1 218 ? 37.235 -3.345 -71.173 1.00 96.94 218 SER A C 1
ATOM 1743 O O . SER A 1 218 ? 37.900 -3.676 -72.150 1.00 96.94 218 SER A O 1
ATOM 1745 N N . LEU A 1 219 ? 36.089 -2.664 -71.285 1.00 96.12 219 LEU A N 1
ATOM 1746 C CA . LEU A 1 219 ? 35.514 -2.247 -72.570 1.00 96.12 219 LEU A CA 1
ATOM 1747 C C . LEU A 1 219 ? 36.382 -1.235 -73.335 1.00 96.12 219 LEU A C 1
ATOM 1749 O O . LEU A 1 219 ? 36.269 -1.146 -74.551 1.00 96.12 219 LEU A O 1
ATOM 1753 N N . ARG A 1 220 ? 37.237 -0.459 -72.655 1.00 96.25 220 ARG A N 1
ATOM 1754 C CA . ARG A 1 220 ? 38.139 0.507 -73.309 1.00 96.25 220 ARG A CA 1
ATOM 1755 C C . ARG A 1 220 ? 39.371 -0.166 -73.936 1.00 96.25 220 ARG A C 1
ATOM 1757 O O . ARG A 1 220 ? 40.005 0.447 -74.788 1.00 96.25 220 ARG A O 1
ATOM 1764 N N . TYR A 1 221 ? 39.724 -1.377 -73.503 1.00 92.69 221 TYR A N 1
ATOM 1765 C CA . TYR A 1 221 ? 40.916 -2.110 -73.956 1.00 92.69 221 TYR A CA 1
ATOM 1766 C C . TYR A 1 221 ? 40.613 -3.272 -74.925 1.00 92.69 221 TYR A C 1
ATOM 1768 O O . TYR A 1 221 ? 41.514 -4.062 -75.205 1.00 92.69 221 TYR A O 1
ATOM 1776 N N . GLN A 1 222 ? 39.377 -3.388 -75.421 1.00 82.31 222 GLN A N 1
ATOM 1777 C CA . GLN A 1 222 ? 38.999 -4.288 -76.521 1.00 82.31 222 GLN A CA 1
ATOM 1778 C C . GLN A 1 222 ? 38.993 -3.533 -77.849 1.00 82.31 222 GLN A C 1
ATOM 1780 O O . GLN A 1 222 ? 39.417 -4.143 -78.854 1.00 82.31 222 GLN A O 1
#

Radius of gyration: 50.03 Å; chains: 1; bounding box: 98×38×155 Å

InterPro domains:
  IPR001878 Zinc finger, CCHC-type [PS50158] (50-64)

Foldseek 3Di:
DPPPPVVVVVVVVVVVVPPPDDDDDDDDDDDDDDDDDDDDDPDPPPPQDAPVPGGNPDHVVPDPCVPVVVVVVVVVVVPDDDDDPDDDDDDDDDDDDDDDDDDDPVVVVVVVVVVVVVVVVVVVVVVVVVVVVVVVVVVVVVVVVVVVVVVVVVVVVVVVVVVVVVVVVVVVVVVVVVVVVVVVVVVVVVVVVVVVVVVVVVVVVVVVVVVVVVVVVVVVVD